Protein AF-A0A1G1ZTT8-F1 (afdb_monomer_lite)

Radius of gyration: 19.76 Å; chains: 1; bounding box: 60×45×55 Å

InterPro domains:
  IPR027304 Trigger factor/SurA domain superfamily [SSF109998] (28-154)

Sequence (184 aa):
MKLKLTFLTIIFFGLGLYYLAQGGIYPMAIVNNTIISKRDFIKNYQAAAVYYRNALKTYAGKEIKGKSANEFMLELKRAVLDSLIENVLIYSELKNQVGDQLTALLEDKIPPFKESAALTVYGLNAADFKEIVLAPQARKEILENQLSLKNKNLDDWLKSARKSAKVYLFTFRVNWDGERVVAN

Foldseek 3Di:
DVVVVVVVVVVVVVVVVVVCVVVQQPFQKQKANDGDTSVNLVLLLQLLVLLVVVCCVVPPVDDPPDDDPVRVSVVSSFVSVQLVNLLVLLVVVCCVVPNPCLVVQLVVQQDDDDQVCSCNNRVDGPVSCSVNPRSSVSSLVVVQVVQVVVVHHSVVVLQVSQLPIDMDGPDDQWDRPSRGIGGD

pLDDT: mean 89.03, std 10.84, range [50.81, 98.06]

Secondary structure (DSSP, 8-state):
-HHHHHHHHHHHHHHHHHHHHHTT--EEEEETTEEEEHHHHHHHHHHHHHHHHHHHHHH-SS---S--HHHHHHHHHHHHHHHHHHHHHHHHHHHHHHGGGHHHHHHHHS----HHHHHHHHS--HHHHIIIIIHHHHHHHHHHHHHHTTT--HHHHHHHHHHH--EEE--TTEEE-SSSEEE-

Organism: NCBI:txid1798409

Structure (mmCIF, N/CA/C/O backbone):
data_AF-A0A1G1ZTT8-F1
#
_entry.id   AF-A0A1G1ZTT8-F1
#
loop_
_atom_site.group_PDB
_atom_site.id
_atom_site.type_symbol
_atom_site.label_atom_id
_atom_site.label_alt_id
_atom_site.label_comp_id
_atom_site.label_asym_id
_atom_site.label_entity_id
_atom_site.label_seq_id
_atom_site.pdbx_PDB_ins_code
_atom_site.Cartn_x
_atom_site.Cartn_y
_atom_site.Cartn_z
_atom_site.occupancy
_atom_site.B_iso_or_equiv
_atom_site.auth_seq_id
_atom_site.auth_comp_id
_atom_site.auth_asym_id
_atom_site.auth_atom_id
_atom_site.pdbx_PDB_model_num
ATOM 1 N N . MET A 1 1 ? -31.853 -23.270 -30.535 1.00 62.72 1 MET A N 1
ATOM 2 C CA . MET A 1 1 ? -31.901 -21.979 -29.803 1.00 62.72 1 MET A CA 1
ATOM 3 C C . MET A 1 1 ? -30.870 -21.895 -28.671 1.00 62.72 1 MET A C 1
ATOM 5 O O . MET A 1 1 ? -30.095 -20.950 -28.660 1.00 62.72 1 MET A O 1
ATOM 9 N N . LYS A 1 2 ? -30.769 -22.902 -27.784 1.00 63.84 2 LYS A N 1
ATOM 10 C CA . LYS A 1 2 ? -29.823 -22.919 -26.643 1.00 63.84 2 LYS A CA 1
ATOM 11 C C . LYS A 1 2 ? -28.327 -22.836 -27.018 1.00 63.84 2 LYS A C 1
ATOM 13 O O . LYS A 1 2 ? -27.568 -22.184 -26.310 1.00 63.84 2 LYS A O 1
ATOM 18 N N . LEU A 1 3 ? -27.918 -23.425 -28.148 1.00 72.88 3 LEU A N 1
ATOM 19 C CA . LEU A 1 3 ? -26.521 -23.392 -28.621 1.00 72.88 3 LEU A CA 1
ATOM 20 C C . LEU A 1 3 ? -26.077 -21.991 -29.086 1.00 72.88 3 LEU A C 1
ATOM 22 O O . LEU A 1 3 ? -24.964 -21.562 -28.814 1.00 72.88 3 LEU A O 1
ATOM 26 N N . LYS A 1 4 ? -26.973 -21.241 -29.741 1.00 77.75 4 LYS A N 1
ATOM 27 C CA . LYS A 1 4 ? -26.695 -19.856 -30.157 1.00 77.75 4 LYS A CA 1
ATOM 28 C C . LYS A 1 4 ? -26.608 -18.921 -28.948 1.00 77.75 4 LYS A C 1
ATOM 30 O O . LYS A 1 4 ? -25.761 -18.040 -28.935 1.00 77.75 4 LYS A O 1
ATOM 35 N N . LEU A 1 5 ? -27.446 -19.146 -27.931 1.00 80.38 5 LEU A N 1
ATOM 36 C CA . LEU A 1 5 ? -27.444 -18.355 -26.700 1.00 80.38 5 LEU A CA 1
ATOM 37 C C . LEU A 1 5 ? -26.163 -18.581 -25.882 1.00 80.38 5 LEU A C 1
ATOM 39 O O . LEU A 1 5 ? -25.514 -17.613 -25.514 1.00 80.38 5 LEU A O 1
ATOM 43 N N . THR A 1 6 ? -25.758 -19.839 -25.677 1.00 82.44 6 THR A N 1
ATOM 44 C CA . THR A 1 6 ? -24.505 -20.185 -24.974 1.00 82.44 6 THR A CA 1
ATOM 45 C C . THR A 1 6 ? -23.266 -19.656 -25.695 1.00 82.44 6 THR A C 1
ATOM 47 O O . THR A 1 6 ? -22.377 -19.102 -25.053 1.00 82.44 6 THR A O 1
ATOM 50 N N . PHE A 1 7 ? -23.229 -19.741 -27.027 1.00 85.56 7 PHE A N 1
ATOM 51 C CA . PHE A 1 7 ? -22.147 -19.165 -27.827 1.00 85.56 7 PHE A CA 1
ATOM 52 C C . PHE A 1 7 ? -22.072 -17.635 -27.691 1.00 85.56 7 PHE A C 1
ATOM 54 O O . PHE A 1 7 ? -20.988 -17.085 -27.504 1.00 85.56 7 PHE A O 1
ATOM 61 N N . LEU A 1 8 ? -23.222 -16.948 -27.696 1.00 86.88 8 LEU A N 1
ATOM 62 C CA . LEU A 1 8 ? -23.282 -15.501 -27.477 1.00 86.88 8 LEU A CA 1
ATOM 63 C C . LEU A 1 8 ? -22.781 -15.120 -26.076 1.00 86.88 8 LEU A C 1
ATOM 65 O O . LEU A 1 8 ? -22.046 -14.148 -25.940 1.00 86.88 8 LEU A O 1
ATOM 69 N N . THR A 1 9 ? -23.131 -15.900 -25.045 1.00 86.88 9 THR A N 1
ATOM 70 C CA . THR A 1 9 ? -22.658 -15.680 -23.669 1.00 86.88 9 THR A CA 1
ATOM 71 C C . THR A 1 9 ? -21.141 -15.827 -23.570 1.00 86.88 9 THR A C 1
ATOM 73 O O . THR A 1 9 ? -20.496 -14.975 -22.970 1.00 86.88 9 THR A O 1
ATOM 76 N N . ILE A 1 10 ? -20.554 -16.852 -24.197 1.00 89.06 10 ILE A N 1
ATOM 77 C CA . ILE A 1 10 ? -19.096 -17.058 -24.205 1.00 89.06 10 ILE A CA 1
ATOM 78 C C . ILE A 1 10 ? -18.385 -15.904 -24.921 1.00 89.06 10 ILE A C 1
ATOM 80 O O . ILE A 1 10 ? -17.374 -15.417 -24.423 1.00 89.06 10 ILE A O 1
ATOM 84 N N . ILE A 1 11 ? -18.924 -15.424 -26.047 1.00 88.00 11 ILE A N 1
ATOM 85 C CA . ILE A 1 11 ? -18.359 -14.279 -26.775 1.00 88.00 11 ILE A CA 1
ATOM 86 C C . ILE A 1 11 ? -18.446 -13.000 -25.943 1.00 88.00 11 ILE A C 1
ATOM 88 O O . ILE A 1 11 ? -17.449 -12.295 -25.821 1.00 88.00 11 ILE A O 1
ATOM 92 N N . PHE A 1 12 ? -19.598 -12.707 -25.336 1.00 86.81 12 PHE A N 1
ATOM 93 C CA . PHE A 1 12 ? -19.745 -11.538 -24.466 1.00 86.81 12 PHE A CA 1
ATOM 94 C C . PHE A 1 12 ? -18.822 -11.610 -23.249 1.00 86.81 12 PHE A C 1
ATOM 96 O O . PHE A 1 12 ? -18.224 -10.603 -22.879 1.00 86.81 12 PHE A O 1
ATOM 103 N N . PHE A 1 13 ? -18.652 -12.793 -22.657 1.00 87.31 13 PHE A N 1
ATOM 104 C CA . PHE A 1 13 ? -17.738 -12.994 -21.537 1.00 87.31 13 PHE A CA 1
ATOM 105 C C . PHE A 1 13 ? -16.275 -12.845 -21.971 1.00 87.31 13 PHE A C 1
ATOM 107 O O . PHE A 1 13 ? -15.503 -12.163 -21.305 1.00 87.31 13 PHE A O 1
ATOM 114 N N . GLY A 1 14 ? -15.899 -13.405 -23.124 1.00 83.44 14 GLY A N 1
ATOM 115 C CA . GLY A 1 14 ? -14.561 -13.275 -23.701 1.00 83.44 14 GLY A CA 1
ATOM 116 C C . GLY A 1 14 ? -14.213 -11.832 -24.076 1.00 83.4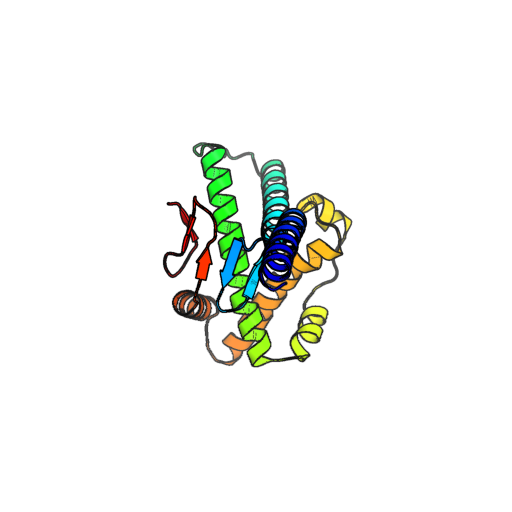4 14 GLY A C 1
ATOM 117 O O . GLY A 1 14 ? -13.133 -11.353 -23.735 1.00 83.44 14 GLY A O 1
ATOM 118 N N . LEU A 1 15 ? -15.142 -11.108 -24.707 1.00 83.44 15 LEU A N 1
ATOM 119 C CA . LEU A 1 15 ? -14.988 -9.684 -25.013 1.00 83.44 15 LEU A CA 1
ATOM 120 C C . LEU A 1 15 ? -14.943 -8.842 -23.734 1.00 83.44 15 LEU A C 1
ATOM 122 O O . LEU A 1 15 ? -14.098 -7.960 -23.619 1.00 83.44 15 LEU A O 1
ATOM 126 N N . GLY A 1 16 ? -15.788 -9.143 -22.745 1.00 78.19 16 GLY A N 1
ATOM 127 C CA . GLY A 1 16 ? -15.757 -8.494 -21.434 1.00 78.19 16 GLY A CA 1
ATOM 128 C C . GLY A 1 16 ? -14.403 -8.663 -20.743 1.00 78.19 16 GLY A C 1
ATOM 129 O O . GLY A 1 16 ? -13.792 -7.678 -20.336 1.00 78.19 16 GLY A O 1
ATOM 130 N N . LEU A 1 17 ? -13.878 -9.891 -20.693 1.00 77.25 17 LEU A N 1
ATOM 131 C CA . LEU A 1 17 ? -12.544 -10.181 -20.159 1.00 77.25 17 LEU A CA 1
ATOM 132 C C . LEU A 1 17 ? -11.434 -9.461 -20.940 1.00 77.25 17 LEU A C 1
ATOM 134 O O . LEU A 1 17 ? -10.498 -8.943 -20.332 1.00 77.25 17 LEU A O 1
ATOM 138 N N . TYR A 1 18 ? -11.549 -9.377 -22.267 1.00 79.00 18 TYR A N 1
ATOM 139 C CA . TYR A 1 18 ? -10.598 -8.655 -23.114 1.00 79.00 18 TYR A CA 1
ATOM 140 C C . TYR A 1 18 ? -10.572 -7.147 -22.813 1.00 79.00 18 TYR A C 1
ATOM 142 O O . TYR A 1 18 ? -9.498 -6.572 -22.615 1.00 79.00 18 TYR A O 1
ATOM 150 N N . TYR A 1 19 ? -11.739 -6.504 -22.707 1.00 74.75 19 TYR A N 1
ATOM 151 C CA . TYR A 1 19 ? -11.831 -5.082 -22.363 1.00 74.75 19 TYR A CA 1
ATOM 152 C C . TYR A 1 19 ? -11.335 -4.794 -20.937 1.00 74.75 19 TYR A C 1
ATOM 154 O O . TYR A 1 19 ? -10.617 -3.816 -20.720 1.00 74.75 19 TYR A O 1
ATOM 162 N N . LEU A 1 20 ? -11.632 -5.671 -19.972 1.00 67.44 20 LEU A N 1
ATOM 163 C CA . LEU A 1 20 ? -11.106 -5.568 -18.604 1.00 67.44 20 LEU A CA 1
ATOM 164 C C . LEU A 1 20 ? -9.574 -5.696 -18.559 1.00 67.44 20 LEU A C 1
ATOM 166 O O . LEU A 1 20 ? -8.912 -4.990 -17.790 1.00 67.44 20 LEU A O 1
ATOM 170 N N . ALA A 1 21 ? -8.996 -6.553 -19.406 1.00 65.19 21 ALA A N 1
ATOM 171 C CA . ALA A 1 21 ? -7.549 -6.700 -19.529 1.00 65.19 21 ALA A CA 1
ATOM 172 C C . ALA A 1 21 ? -6.882 -5.433 -20.092 1.00 65.19 21 ALA A C 1
ATOM 174 O O . ALA A 1 21 ? -5.832 -5.027 -19.586 1.00 65.19 21 ALA A O 1
ATOM 175 N N . GLN A 1 22 ? -7.499 -4.772 -21.081 1.00 67.88 22 GLN A N 1
ATOM 176 C CA . GLN A 1 22 ? -7.000 -3.499 -21.618 1.00 67.88 22 GLN A CA 1
ATOM 177 C C . GLN A 1 22 ? -7.075 -2.352 -20.600 1.00 67.88 22 GLN A C 1
ATOM 179 O O . GLN A 1 22 ? -6.150 -1.547 -20.519 1.00 67.88 22 GLN A O 1
ATOM 184 N N . GLY A 1 23 ? -8.119 -2.313 -19.765 1.00 63.44 23 GLY A N 1
ATOM 185 C CA . GLY A 1 23 ? -8.278 -1.305 -18.709 1.00 63.44 23 GLY A CA 1
ATOM 186 C C . GLY A 1 23 ? -7.306 -1.431 -17.526 1.00 63.44 23 GLY A C 1
ATOM 187 O O . GLY A 1 23 ? -7.355 -0.620 -16.603 1.00 63.44 23 GLY A O 1
ATOM 188 N N . GLY A 1 24 ? -6.431 -2.446 -17.506 1.00 63.44 24 GLY A N 1
ATOM 189 C CA . GLY A 1 24 ? -5.475 -2.658 -16.413 1.00 63.44 24 GLY A CA 1
ATOM 190 C C . GLY A 1 24 ? -6.104 -3.178 -15.114 1.00 63.44 24 GLY A C 1
ATOM 191 O O . GLY A 1 24 ? -5.457 -3.127 -14.068 1.00 63.44 24 GLY A O 1
ATOM 192 N N . ILE A 1 25 ? -7.332 -3.709 -15.183 1.00 72.25 25 ILE A N 1
ATOM 193 C CA . ILE A 1 25 ? -8.097 -4.256 -14.042 1.00 72.25 25 ILE A CA 1
ATOM 194 C C . ILE A 1 25 ? -7.637 -5.689 -13.694 1.00 72.25 25 ILE A C 1
ATOM 196 O O . ILE A 1 25 ? -8.110 -6.307 -12.746 1.00 72.25 25 ILE A O 1
ATOM 200 N N . TYR A 1 26 ? -6.658 -6.223 -14.428 1.00 83.50 26 TYR A N 1
ATOM 201 C CA . TYR A 1 26 ? -6.055 -7.521 -14.139 1.00 83.50 26 TYR A CA 1
ATOM 202 C C . TYR A 1 26 ? -5.456 -7.562 -12.714 1.00 83.50 26 TYR A C 1
ATOM 204 O O . TYR A 1 26 ? -4.681 -6.661 -12.369 1.00 83.50 26 TYR A O 1
ATOM 212 N N . PRO A 1 27 ? -5.776 -8.578 -11.889 1.00 90.50 27 PRO A N 1
ATOM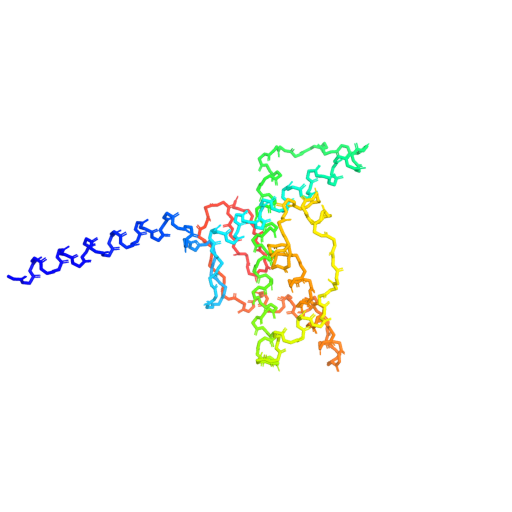 213 C CA . PRO A 1 27 ? -5.255 -8.685 -10.530 1.00 90.50 27 PRO A CA 1
ATOM 214 C C . PRO A 1 27 ? -3.758 -9.004 -10.555 1.00 90.50 27 PRO A C 1
ATOM 216 O O . PRO A 1 27 ? -3.331 -9.965 -11.184 1.00 90.50 27 PRO A O 1
ATOM 219 N N . MET A 1 28 ? -2.951 -8.215 -9.849 1.00 92.81 28 MET A N 1
ATOM 220 C CA . MET A 1 28 ? -1.545 -8.547 -9.579 1.00 92.81 28 MET A CA 1
ATOM 221 C C . MET A 1 28 ? -1.408 -9.365 -8.302 1.00 92.81 28 MET A C 1
ATOM 223 O O . MET A 1 28 ? -0.581 -10.275 -8.234 1.00 92.81 28 MET A O 1
ATOM 227 N N . ALA A 1 29 ? -2.232 -9.044 -7.307 1.00 94.75 29 ALA A N 1
ATOM 228 C CA . ALA A 1 29 ? -2.344 -9.800 -6.077 1.00 94.75 29 ALA A CA 1
ATOM 229 C C . ALA A 1 29 ? -3.773 -9.737 -5.530 1.00 94.75 29 ALA A C 1
ATOM 231 O O . ALA A 1 29 ? -4.508 -8.783 -5.787 1.00 94.75 29 ALA A O 1
ATOM 232 N N . ILE A 1 30 ? -4.153 -10.746 -4.756 1.00 95.88 30 ILE A N 1
ATOM 233 C CA . ILE A 1 30 ? -5.348 -10.737 -3.912 1.00 95.88 30 ILE A CA 1
ATOM 234 C C . ILE A 1 30 ? -4.879 -10.937 -2.478 1.00 95.88 30 ILE A C 1
ATOM 236 O O . ILE A 1 30 ? -4.158 -11.892 -2.204 1.00 95.88 30 ILE A O 1
ATOM 240 N N . VAL A 1 31 ? -5.277 -10.034 -1.586 1.00 96.81 31 VAL A N 1
ATOM 241 C CA . VAL A 1 31 ? -4.949 -10.064 -0.158 1.00 96.81 31 VAL A CA 1
ATOM 242 C C . VAL A 1 31 ? -6.256 -10.153 0.612 1.00 96.81 31 VAL A C 1
ATOM 244 O O . VAL A 1 31 ? -7.052 -9.213 0.620 1.00 96.81 31 VAL A O 1
ATOM 247 N N . ASN A 1 32 ? -6.493 -11.304 1.234 1.00 94.56 32 ASN A N 1
ATOM 248 C CA . ASN A 1 32 ? -7.787 -11.710 1.766 1.00 94.56 32 ASN A CA 1
ATOM 249 C C . ASN A 1 32 ? -8.860 -11.621 0.666 1.00 94.56 32 ASN A C 1
ATOM 251 O O . ASN A 1 32 ? -8.879 -12.464 -0.227 1.00 94.56 32 ASN A O 1
ATOM 255 N N . ASN A 1 33 ? -9.691 -10.577 0.684 1.00 93.62 33 ASN A N 1
ATOM 256 C CA . ASN A 1 33 ? -10.744 -10.345 -0.310 1.00 93.62 33 ASN A CA 1
ATOM 257 C C . ASN A 1 33 ? -10.537 -9.035 -1.095 1.00 93.62 33 ASN A C 1
ATOM 259 O O . ASN A 1 33 ? -11.440 -8.585 -1.798 1.00 93.62 33 ASN A O 1
ATOM 263 N N . THR A 1 34 ? -9.362 -8.413 -0.973 1.00 95.56 34 THR A N 1
ATOM 264 C CA . THR A 1 34 ? -9.036 -7.136 -1.613 1.00 95.56 34 THR A CA 1
ATOM 265 C C . THR A 1 34 ? -8.080 -7.363 -2.776 1.00 95.56 34 THR A C 1
ATOM 267 O O . THR A 1 34 ? -7.047 -8.018 -2.633 1.00 95.56 34 THR A O 1
ATOM 270 N N . ILE A 1 35 ? -8.423 -6.811 -3.938 1.00 95.06 35 ILE A N 1
ATOM 271 C CA . ILE A 1 35 ? -7.632 -6.938 -5.163 1.00 95.06 35 ILE A CA 1
ATOM 272 C C . ILE A 1 35 ? -6.628 -5.786 -5.239 1.00 95.06 35 ILE A C 1
ATOM 274 O O . ILE A 1 35 ? -7.011 -4.622 -5.169 1.00 95.06 35 ILE A O 1
ATOM 278 N N . ILE A 1 36 ? -5.356 -6.115 -5.459 1.00 95.19 36 ILE A N 1
ATOM 279 C CA . ILE A 1 36 ? -4.329 -5.172 -5.907 1.00 95.19 36 ILE A CA 1
ATOM 280 C C . ILE A 1 36 ? -4.266 -5.283 -7.429 1.00 95.19 36 ILE A C 1
ATOM 282 O O . ILE A 1 36 ? -3.840 -6.309 -7.971 1.00 95.19 36 ILE A O 1
ATOM 286 N N . SER A 1 37 ? -4.717 -4.245 -8.133 1.00 93.75 37 SER A N 1
ATOM 287 C CA . SER A 1 37 ? -4.775 -4.265 -9.596 1.00 93.75 37 SER A CA 1
ATOM 288 C C . SER A 1 37 ? -3.410 -3.996 -10.237 1.00 93.75 37 SER A C 1
ATOM 290 O O . SER A 1 37 ? -2.505 -3.405 -9.640 1.00 93.75 37 SER A O 1
ATOM 292 N N . LYS A 1 38 ? -3.262 -4.386 -11.506 1.00 92.00 38 LYS A N 1
ATOM 293 C CA . LYS A 1 38 ? -2.095 -4.042 -12.329 1.00 92.00 38 LYS A CA 1
ATOM 294 C C . LYS A 1 38 ? -1.914 -2.537 -12.457 1.00 92.00 38 LYS A C 1
ATOM 296 O O . LYS A 1 38 ? -0.776 -2.072 -12.445 1.00 92.00 38 LYS A O 1
ATOM 301 N N . ARG A 1 39 ? -3.007 -1.780 -12.552 1.00 91.75 39 ARG A N 1
ATOM 302 C CA . ARG A 1 39 ? -2.963 -0.317 -12.574 1.00 91.75 39 ARG A CA 1
ATOM 303 C C . ARG A 1 39 ? -2.324 0.240 -11.302 1.00 91.75 39 ARG A C 1
ATOM 305 O O . ARG A 1 39 ? -1.391 1.032 -11.409 1.00 91.75 39 ARG A O 1
ATOM 312 N N . ASP A 1 40 ? -2.774 -0.203 -10.130 1.00 93.19 40 ASP A N 1
ATOM 313 C CA . ASP A 1 40 ? -2.267 0.305 -8.847 1.00 93.19 40 ASP A CA 1
ATOM 314 C C . ASP A 1 40 ? -0.793 -0.070 -8.672 1.00 93.19 40 ASP A C 1
ATOM 316 O O . ASP A 1 40 ? 0.034 0.777 -8.331 1.00 93.19 40 ASP A O 1
ATOM 320 N N . PHE A 1 41 ? -0.438 -1.311 -9.019 1.00 95.12 41 PHE A N 1
ATOM 321 C CA . PHE A 1 41 ? 0.948 -1.763 -9.028 1.00 95.12 41 PHE A CA 1
ATOM 322 C C . PHE A 1 41 ? 1.842 -0.914 -9.942 1.00 95.12 41 PHE A C 1
ATOM 324 O O . PHE A 1 41 ? 2.893 -0.455 -9.502 1.00 95.12 41 PHE A O 1
ATOM 331 N N . ILE A 1 42 ? 1.441 -0.679 -11.197 1.00 93.75 42 ILE A N 1
ATOM 332 C CA . ILE A 1 42 ? 2.238 0.105 -12.153 1.00 93.75 42 ILE A CA 1
ATOM 333 C C . ILE A 1 42 ? 2.418 1.542 -11.665 1.00 93.75 42 ILE A C 1
ATOM 335 O O . ILE A 1 42 ? 3.539 2.043 -11.718 1.00 93.75 42 ILE A O 1
ATOM 339 N N . LYS A 1 43 ? 1.357 2.185 -11.163 1.00 94.19 43 LYS A N 1
ATOM 340 C CA . LYS A 1 43 ? 1.438 3.551 -10.626 1.00 94.19 43 LYS A CA 1
ATOM 341 C C . LYS A 1 43 ? 2.435 3.644 -9.467 1.00 94.19 43 LYS A C 1
ATOM 343 O O . LYS A 1 43 ? 3.347 4.468 -9.503 1.00 94.19 43 LYS A O 1
ATOM 348 N N . ASN A 1 44 ? 2.310 2.758 -8.477 1.00 96.69 44 ASN A N 1
ATOM 349 C CA . ASN A 1 44 ? 3.210 2.717 -7.320 1.00 96.69 44 ASN A CA 1
ATOM 350 C C . ASN A 1 44 ? 4.654 2.409 -7.740 1.00 96.69 44 ASN A C 1
ATOM 352 O O . ASN A 1 44 ? 5.602 3.027 -7.260 1.00 96.69 44 ASN A O 1
ATOM 356 N N . TYR A 1 45 ? 4.826 1.491 -8.691 1.00 95.69 45 TYR A N 1
ATOM 357 C CA . TYR A 1 45 ? 6.131 1.137 -9.229 1.00 95.69 45 TYR A CA 1
ATOM 358 C C . TYR A 1 45 ? 6.806 2.300 -9.963 1.00 95.69 45 TYR A C 1
ATOM 360 O O . TYR A 1 45 ? 7.992 2.552 -9.757 1.00 95.69 45 TYR A O 1
ATOM 368 N N . GLN A 1 46 ? 6.062 3.030 -10.796 1.00 95.31 46 GLN A N 1
ATOM 369 C CA . GLN A 1 46 ? 6.569 4.211 -11.493 1.00 95.31 46 GLN A CA 1
ATOM 370 C C . GLN A 1 46 ? 6.970 5.307 -10.505 1.00 95.31 46 GLN A C 1
ATOM 372 O O . GLN A 1 46 ? 8.071 5.846 -10.629 1.00 95.31 46 GLN A O 1
ATOM 377 N N . ALA A 1 47 ? 6.136 5.574 -9.496 1.00 95.62 47 ALA A N 1
ATOM 378 C CA . ALA A 1 47 ? 6.438 6.543 -8.446 1.00 95.62 47 ALA A CA 1
ATOM 379 C C . ALA A 1 47 ? 7.727 6.184 -7.693 1.00 95.62 47 ALA A C 1
ATOM 381 O O . ALA A 1 47 ? 8.630 7.012 -7.558 1.00 95.62 47 ALA A O 1
ATOM 382 N N . ALA A 1 48 ? 7.857 4.922 -7.274 1.00 94.62 48 ALA A N 1
ATOM 383 C CA . ALA A 1 48 ? 9.041 4.430 -6.578 1.00 94.62 48 ALA A CA 1
ATOM 384 C C . ALA A 1 48 ? 10.301 4.491 -7.461 1.00 94.62 48 ALA A C 1
ATOM 386 O O . ALA A 1 48 ? 11.373 4.879 -6.996 1.00 94.62 48 ALA A O 1
ATOM 387 N N . ALA A 1 49 ? 10.182 4.173 -8.755 1.00 93.38 49 ALA A N 1
ATOM 388 C CA . ALA A 1 49 ? 11.290 4.258 -9.705 1.00 93.38 49 ALA A CA 1
ATOM 389 C C . ALA A 1 49 ? 11.752 5.706 -9.950 1.00 93.38 49 ALA A C 1
ATOM 391 O O . ALA A 1 49 ? 12.951 5.961 -10.094 1.00 93.38 49 ALA A O 1
ATOM 392 N N . VAL A 1 50 ? 10.822 6.666 -10.020 1.00 93.69 50 VAL A N 1
ATOM 393 C CA . VAL A 1 50 ? 11.145 8.098 -10.133 1.00 93.69 50 VAL A CA 1
ATOM 394 C C . VAL A 1 50 ? 11.819 8.592 -8.858 1.00 93.69 50 VAL A C 1
ATOM 396 O O . VAL A 1 50 ? 12.915 9.146 -8.952 1.00 93.69 50 VAL A O 1
ATOM 399 N N . TYR A 1 51 ? 11.234 8.304 -7.692 1.00 91.31 51 TYR A N 1
ATOM 400 C CA . TYR A 1 51 ? 11.815 8.648 -6.395 1.00 91.31 51 TYR A CA 1
ATOM 401 C C . TYR A 1 51 ? 13.246 8.133 -6.266 1.00 91.31 51 TYR A C 1
ATOM 403 O O . TYR A 1 51 ? 14.157 8.912 -6.001 1.00 91.31 51 TYR A O 1
ATOM 411 N N . TYR A 1 52 ? 13.468 6.844 -6.532 1.00 88.38 52 TYR A N 1
ATOM 412 C CA . TYR A 1 52 ? 14.791 6.243 -6.407 1.00 88.38 52 TYR A CA 1
ATOM 413 C C . TYR A 1 52 ? 15.804 6.896 -7.348 1.00 88.38 52 TYR A C 1
ATOM 415 O O . TYR A 1 52 ? 16.888 7.287 -6.929 1.00 88.38 52 TYR A O 1
ATOM 423 N N . ARG A 1 53 ? 15.440 7.097 -8.618 1.00 87.94 53 ARG A N 1
ATOM 424 C CA . ARG A 1 53 ? 16.295 7.782 -9.597 1.00 87.94 53 ARG A CA 1
ATOM 425 C C . ARG A 1 53 ? 16.646 9.207 -9.169 1.00 87.94 53 ARG A C 1
ATOM 427 O O . ARG A 1 53 ? 17.775 9.634 -9.387 1.00 87.94 53 ARG A O 1
ATOM 434 N N . ASN A 1 54 ? 15.704 9.939 -8.585 1.00 87.31 54 ASN A N 1
ATOM 435 C CA . ASN A 1 54 ? 15.945 11.291 -8.092 1.00 87.31 54 ASN A CA 1
ATOM 436 C C . ASN A 1 54 ? 16.809 11.286 -6.827 1.00 87.31 54 ASN A C 1
ATOM 438 O O . ASN A 1 54 ? 17.766 12.048 -6.750 1.00 87.31 54 ASN A O 1
ATOM 442 N N . ALA A 1 55 ? 16.542 10.378 -5.887 1.00 84.69 55 ALA A N 1
ATOM 443 C CA . ALA A 1 55 ? 17.366 10.181 -4.701 1.00 84.69 55 ALA A CA 1
ATOM 444 C C . ALA A 1 55 ? 18.814 9.853 -5.091 1.00 84.69 55 ALA A C 1
ATOM 446 O O . ALA A 1 55 ? 19.742 10.462 -4.572 1.00 84.69 55 ALA A O 1
ATOM 447 N N . LEU A 1 56 ? 19.034 8.980 -6.075 1.00 80.38 56 LEU A N 1
ATOM 448 C CA . LEU A 1 56 ? 20.380 8.725 -6.584 1.00 80.38 56 LEU A CA 1
ATOM 449 C C . LEU A 1 56 ? 21.026 9.964 -7.189 1.00 80.38 56 LEU A C 1
ATOM 451 O O . LEU A 1 56 ? 22.178 10.231 -6.898 1.00 80.38 56 LEU A O 1
ATOM 455 N N . LYS A 1 57 ? 20.324 10.754 -8.000 1.00 79.56 57 LYS A N 1
ATOM 456 C CA . LYS A 1 57 ? 20.914 11.988 -8.548 1.00 79.56 57 LYS A CA 1
ATOM 457 C C . LYS A 1 57 ? 21.349 12.967 -7.453 1.00 79.56 57 LYS A C 1
ATOM 459 O O . LYS A 1 57 ? 22.350 13.651 -7.625 1.00 79.56 57 LYS A O 1
ATOM 464 N N . THR A 1 58 ? 20.613 13.012 -6.347 1.00 74.38 58 THR A N 1
ATOM 465 C CA . THR A 1 58 ? 20.882 13.907 -5.214 1.00 74.38 58 THR A CA 1
ATOM 466 C C . THR A 1 58 ? 21.954 13.364 -4.260 1.00 74.38 58 THR A C 1
ATOM 468 O O . THR A 1 58 ? 22.712 14.146 -3.696 1.00 74.38 58 THR A O 1
ATOM 471 N N . TYR A 1 59 ? 22.036 12.041 -4.076 1.00 63.16 59 TYR A N 1
ATOM 472 C CA . TYR A 1 59 ? 22.876 11.399 -3.053 1.00 63.16 59 TYR A CA 1
ATOM 473 C C . TYR A 1 59 ? 24.015 10.523 -3.611 1.00 63.16 59 TYR A C 1
ATOM 475 O O . TYR A 1 59 ? 24.892 10.105 -2.850 1.00 63.16 59 TYR A O 1
ATOM 483 N N . ALA A 1 60 ? 24.057 10.232 -4.915 1.00 57.06 60 ALA A N 1
ATOM 484 C CA . ALA A 1 60 ? 25.083 9.379 -5.518 1.00 57.06 60 ALA A CA 1
ATOM 485 C C . ALA A 1 60 ? 26.391 10.143 -5.775 1.00 57.06 60 ALA A C 1
ATOM 487 O O . ALA A 1 60 ? 26.768 10.433 -6.905 1.00 57.06 60 ALA A O 1
ATOM 488 N N . GLY A 1 61 ? 27.123 10.367 -4.683 1.00 50.81 61 GLY A N 1
ATOM 489 C CA . GLY A 1 61 ? 28.574 10.170 -4.631 1.00 50.81 61 GLY A CA 1
ATOM 490 C C . GLY A 1 61 ? 28.963 8.742 -4.198 1.00 50.81 61 GLY A C 1
ATOM 491 O O . GLY A 1 61 ? 30.141 8.465 -3.999 1.00 50.81 61 GLY A O 1
ATOM 492 N N . LYS A 1 62 ? 27.998 7.823 -4.020 1.00 51.31 62 LYS A N 1
ATOM 493 C CA . LYS A 1 62 ? 28.232 6.422 -3.631 1.00 51.31 62 LYS A CA 1
ATOM 494 C C . LYS A 1 62 ? 27.479 5.455 -4.544 1.00 51.31 62 LYS A C 1
ATOM 496 O O . LYS A 1 62 ? 26.298 5.186 -4.375 1.00 51.31 62 LYS A O 1
ATOM 501 N N . GLU A 1 63 ? 28.213 4.999 -5.548 1.00 51.31 63 GLU A N 1
ATOM 502 C CA . GLU A 1 63 ? 28.150 3.694 -6.205 1.00 51.31 63 GLU A CA 1
ATOM 503 C C . GLU A 1 63 ? 27.004 2.749 -5.788 1.00 51.31 63 GLU A C 1
ATOM 505 O O . GLU A 1 63 ? 27.113 2.012 -4.809 1.00 51.31 63 GLU A O 1
ATOM 510 N N . ILE A 1 64 ? 25.983 2.621 -6.644 1.00 53.84 64 ILE A N 1
ATOM 511 C CA . ILE A 1 64 ? 25.306 1.326 -6.827 1.00 53.84 64 ILE A CA 1
ATOM 512 C C . ILE A 1 64 ? 26.286 0.429 -7.592 1.00 53.84 64 ILE A C 1
ATOM 514 O O . ILE A 1 64 ? 26.131 0.174 -8.784 1.00 53.84 64 ILE A O 1
ATOM 518 N N . LYS A 1 65 ? 27.371 0.011 -6.941 1.00 52.22 65 LYS A N 1
ATOM 519 C CA . LYS A 1 65 ? 28.232 -1.041 -7.477 1.00 52.22 65 LYS A CA 1
ATOM 520 C C . LYS A 1 65 ? 27.703 -2.373 -6.969 1.00 52.22 65 LYS A C 1
ATOM 522 O O . LYS A 1 65 ? 27.688 -2.615 -5.768 1.00 52.22 65 LYS A O 1
ATOM 527 N N . GLY A 1 66 ? 27.278 -3.232 -7.894 1.00 56.03 66 GLY A N 1
ATOM 528 C CA . GLY A 1 66 ? 27.180 -4.670 -7.630 1.00 56.03 66 GLY A CA 1
ATOM 529 C C . GLY A 1 66 ? 25.872 -5.368 -7.996 1.00 56.03 66 GLY A C 1
ATOM 530 O O . GLY A 1 66 ? 25.885 -6.590 -8.030 1.00 56.03 66 GLY A O 1
ATOM 531 N N . LYS A 1 67 ? 24.778 -4.657 -8.309 1.00 62.16 67 LYS A N 1
ATOM 532 C CA . LYS A 1 67 ? 23.537 -5.298 -8.789 1.00 62.16 67 LYS A CA 1
ATOM 533 C C . LYS A 1 67 ? 23.309 -5.027 -10.262 1.00 62.16 67 LYS A C 1
ATOM 535 O O . LYS A 1 67 ? 23.435 -3.886 -10.714 1.00 62.16 67 LYS A O 1
ATOM 540 N N . SER A 1 68 ? 22.948 -6.067 -11.010 1.00 79.06 68 SER A N 1
ATOM 541 C CA . SER A 1 68 ? 22.523 -5.885 -12.395 1.00 79.06 68 SER A CA 1
ATOM 542 C C . SER A 1 68 ? 21.246 -5.035 -12.440 1.00 79.06 68 SER A C 1
ATOM 544 O O . SER A 1 68 ? 20.425 -5.062 -11.518 1.00 79.06 68 SER A O 1
ATOM 546 N N . ALA A 1 69 ? 21.031 -4.285 -13.526 1.00 78.31 69 ALA A N 1
ATOM 547 C CA . ALA A 1 69 ? 19.799 -3.509 -13.696 1.00 78.31 69 ALA A CA 1
ATOM 548 C C . ALA A 1 69 ? 18.540 -4.391 -13.550 1.00 78.31 69 ALA A C 1
ATOM 550 O O . ALA A 1 69 ? 17.521 -3.949 -13.029 1.00 78.31 69 ALA A O 1
ATOM 551 N N . ASN A 1 70 ? 18.625 -5.662 -13.950 1.00 81.62 70 ASN A N 1
ATOM 552 C CA . ASN A 1 70 ? 17.534 -6.623 -13.825 1.00 81.62 70 ASN A CA 1
ATOM 553 C C . ASN A 1 70 ? 17.236 -7.006 -12.368 1.00 81.62 70 ASN A C 1
ATOM 555 O O . ASN A 1 70 ? 16.062 -7.070 -11.998 1.00 81.62 70 ASN A O 1
ATOM 559 N N . GLU A 1 71 ? 18.262 -7.229 -11.544 1.00 85.06 71 GLU A N 1
ATOM 560 C CA . GLU A 1 71 ? 18.100 -7.503 -10.108 1.00 85.06 71 GLU A CA 1
ATOM 561 C C . GLU A 1 71 ? 17.467 -6.320 -9.388 1.00 85.06 71 GLU A C 1
ATOM 563 O O . GLU A 1 71 ? 16.484 -6.495 -8.671 1.00 85.06 71 GLU A O 1
ATOM 568 N N . PHE A 1 72 ? 17.959 -5.107 -9.649 1.00 85.12 72 PHE A N 1
ATOM 569 C CA . PHE A 1 72 ? 17.388 -3.896 -9.066 1.00 85.12 72 PHE A CA 1
ATOM 570 C C . PHE A 1 72 ? 15.898 -3.753 -9.410 1.00 85.12 72 PHE A C 1
ATOM 572 O O . PHE A 1 72 ? 15.058 -3.501 -8.545 1.00 85.12 72 PHE A O 1
ATOM 579 N N . MET A 1 73 ? 15.543 -3.970 -10.678 1.00 86.69 73 MET A N 1
ATOM 580 C CA . MET A 1 73 ? 14.154 -3.875 -11.123 1.00 86.69 7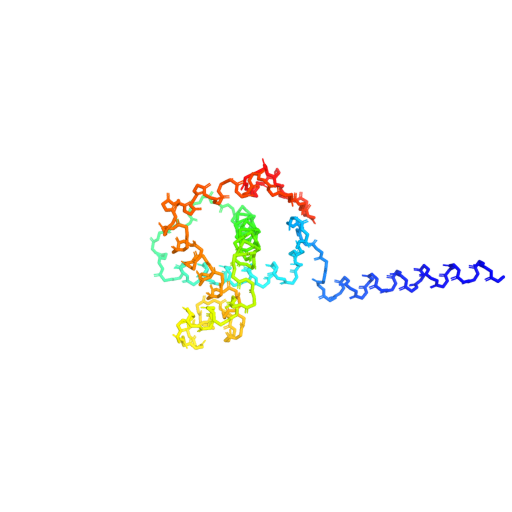3 MET A CA 1
ATOM 581 C C . MET A 1 73 ? 13.272 -4.953 -10.491 1.00 86.69 73 MET A C 1
ATOM 583 O O . MET A 1 73 ? 12.103 -4.688 -10.217 1.00 86.69 73 MET A O 1
ATOM 587 N N . LEU A 1 74 ? 13.797 -6.156 -10.251 1.00 90.38 74 LEU A N 1
ATOM 588 C CA . LEU A 1 74 ? 13.071 -7.211 -9.545 1.00 90.38 74 LEU A CA 1
ATOM 589 C C . LEU A 1 74 ? 12.868 -6.862 -8.066 1.00 90.38 74 LEU A C 1
ATOM 591 O O . LEU A 1 74 ? 11.757 -7.012 -7.560 1.00 90.38 74 LEU A O 1
ATOM 595 N N . GLU A 1 75 ? 13.897 -6.358 -7.389 1.00 90.50 75 GLU A N 1
ATOM 596 C CA . GLU A 1 75 ? 13.812 -5.921 -5.992 1.00 90.50 75 GLU A CA 1
ATOM 597 C C . GLU A 1 75 ? 12.811 -4.787 -5.806 1.00 90.50 75 GLU A C 1
ATOM 599 O O . GLU A 1 75 ? 11.968 -4.855 -4.914 1.00 90.50 75 GLU A O 1
ATOM 604 N N . LEU A 1 76 ? 12.827 -3.795 -6.698 1.00 92.25 76 LEU A N 1
ATOM 605 C CA . LEU A 1 76 ? 11.864 -2.701 -6.663 1.00 92.25 76 LEU A CA 1
ATOM 606 C C . LEU A 1 76 ? 10.428 -3.215 -6.841 1.00 92.25 76 LEU A C 1
ATOM 608 O O . LEU A 1 76 ? 9.531 -2.814 -6.104 1.00 92.25 76 LEU A O 1
ATOM 612 N N . LYS A 1 77 ? 10.199 -4.147 -7.777 1.00 93.25 77 LYS A N 1
ATOM 613 C CA . LYS A 1 77 ? 8.878 -4.774 -7.960 1.00 93.25 77 LYS A CA 1
ATOM 614 C C . LYS A 1 77 ? 8.427 -5.531 -6.711 1.00 93.25 77 LYS A C 1
ATOM 616 O O . LYS A 1 77 ? 7.256 -5.438 -6.349 1.00 93.25 77 LYS A O 1
ATOM 621 N N . ARG A 1 78 ? 9.337 -6.263 -6.059 1.00 94.62 78 ARG A N 1
ATOM 622 C CA . ARG A 1 78 ? 9.058 -6.980 -4.806 1.00 94.62 78 ARG A CA 1
ATOM 623 C C . ARG A 1 78 ? 8.673 -6.016 -3.694 1.00 94.62 78 ARG A C 1
ATOM 625 O O . ARG A 1 78 ? 7.622 -6.200 -3.098 1.00 94.62 78 ARG A O 1
ATOM 632 N N . ALA A 1 79 ? 9.477 -4.979 -3.469 1.00 94.44 79 ALA A N 1
ATOM 633 C CA . ALA A 1 79 ? 9.226 -3.978 -2.437 1.00 94.44 79 ALA A CA 1
ATOM 634 C C . ALA A 1 79 ? 7.884 -3.260 -2.646 1.00 94.44 79 ALA A C 1
ATOM 636 O O . ALA A 1 79 ? 7.134 -3.061 -1.696 1.00 94.44 79 ALA A O 1
ATOM 637 N N . VAL A 1 80 ? 7.543 -2.928 -3.895 1.00 96.00 80 VAL A N 1
ATOM 638 C CA . VAL A 1 80 ? 6.260 -2.292 -4.226 1.00 96.00 80 VAL A CA 1
ATOM 639 C C . VAL A 1 80 ? 5.082 -3.227 -3.957 1.00 96.00 80 VAL A C 1
ATOM 641 O O . VAL A 1 80 ? 4.104 -2.799 -3.353 1.00 96.00 80 VAL A O 1
ATOM 644 N N . LEU A 1 81 ? 5.155 -4.497 -4.371 1.00 95.69 81 LEU A N 1
ATOM 645 C CA . LEU A 1 81 ? 4.094 -5.463 -4.060 1.00 95.69 81 LEU A CA 1
ATOM 646 C C . LEU A 1 81 ? 3.947 -5.671 -2.554 1.00 95.69 81 LEU A C 1
ATOM 648 O O . LEU A 1 81 ? 2.828 -5.689 -2.055 1.00 95.69 81 LEU A O 1
ATOM 652 N N . ASP A 1 82 ? 5.062 -5.794 -1.841 1.00 96.19 82 ASP A N 1
ATOM 653 C CA . ASP A 1 82 ? 5.062 -5.990 -0.397 1.00 96.19 82 ASP A CA 1
ATOM 654 C C . ASP A 1 82 ? 4.434 -4.795 0.339 1.00 96.19 82 ASP A C 1
ATOM 656 O O . ASP A 1 82 ? 3.561 -4.973 1.187 1.00 96.19 82 ASP A O 1
ATOM 660 N N . SER A 1 83 ? 4.784 -3.572 -0.070 1.00 96.44 83 SER A N 1
ATOM 661 C CA . SER A 1 83 ? 4.189 -2.336 0.451 1.00 96.44 83 SER A CA 1
ATOM 662 C C . SER A 1 83 ? 2.690 -2.226 0.145 1.00 96.44 83 SER A C 1
ATOM 664 O O . SER A 1 83 ? 1.911 -1.807 1.001 1.00 96.44 83 SER A O 1
ATOM 666 N N . LEU A 1 84 ? 2.250 -2.645 -1.046 1.00 97.19 84 LEU A N 1
ATOM 667 C CA . LEU A 1 84 ? 0.828 -2.669 -1.396 1.00 97.19 84 LEU A CA 1
ATOM 668 C C . LEU A 1 84 ? 0.046 -3.674 -0.543 1.00 97.19 84 LEU A C 1
ATOM 670 O O . LEU A 1 84 ? -1.055 -3.357 -0.094 1.00 97.19 84 LEU A O 1
ATOM 674 N N . ILE A 1 85 ? 0.613 -4.856 -0.290 1.00 97.44 85 ILE A N 1
ATOM 675 C CA . ILE A 1 85 ? 0.017 -5.864 0.597 1.00 97.44 85 ILE A CA 1
ATOM 676 C C . ILE A 1 85 ? -0.116 -5.300 2.013 1.00 97.44 85 ILE A C 1
ATOM 678 O O . ILE A 1 85 ? -1.200 -5.354 2.590 1.00 97.44 85 ILE A O 1
ATOM 682 N N . GLU A 1 86 ? 0.948 -4.701 2.548 1.00 97.62 86 GLU A N 1
ATOM 683 C CA . GLU A 1 86 ? 0.932 -4.047 3.859 1.00 97.62 86 GLU A CA 1
ATOM 684 C C . GLU A 1 86 ? -0.160 -2.983 3.962 1.00 97.62 86 GLU A C 1
ATOM 686 O O . GLU A 1 86 ? -0.971 -3.012 4.888 1.00 97.62 86 GLU A O 1
ATOM 691 N N . ASN A 1 87 ? -0.235 -2.082 2.983 1.00 97.56 87 ASN A N 1
ATOM 692 C CA . ASN A 1 87 ? -1.239 -1.024 2.956 1.00 97.56 87 ASN A CA 1
ATOM 693 C C . ASN A 1 87 ? -2.668 -1.593 2.936 1.00 97.56 87 ASN A C 1
ATOM 695 O O . ASN A 1 87 ? -3.550 -1.047 3.596 1.00 97.56 87 ASN A O 1
ATOM 699 N N . VAL A 1 88 ? -2.906 -2.708 2.235 1.00 97.81 88 VAL A N 1
ATOM 700 C CA . VAL A 1 88 ? -4.208 -3.396 2.257 1.00 97.81 88 VAL A CA 1
ATOM 701 C C . VAL A 1 88 ? -4.528 -3.954 3.645 1.00 97.81 88 VAL A C 1
ATOM 703 O O . VAL A 1 88 ? -5.666 -3.814 4.101 1.00 97.81 88 VAL A O 1
ATOM 706 N N . LEU A 1 89 ? -3.554 -4.561 4.328 1.00 98.00 89 LEU A N 1
ATOM 707 C CA . LEU A 1 89 ? -3.742 -5.093 5.681 1.00 98.00 89 LEU A CA 1
ATOM 708 C C . LEU A 1 89 ? -4.042 -3.974 6.681 1.00 98.00 89 LEU A C 1
ATOM 710 O O . LEU A 1 89 ? -5.029 -4.059 7.409 1.00 98.00 89 LEU A O 1
ATOM 714 N N . ILE A 1 90 ? -3.248 -2.900 6.660 1.00 98.06 90 ILE A N 1
ATOM 715 C CA . ILE A 1 90 ? -3.443 -1.721 7.515 1.00 98.06 90 ILE A CA 1
ATOM 716 C C . ILE A 1 90 ? -4.809 -1.085 7.246 1.00 98.06 90 ILE A C 1
ATOM 718 O O . ILE A 1 90 ? -5.562 -0.816 8.178 1.00 98.06 90 ILE A O 1
ATOM 722 N N . TYR A 1 91 ? -5.158 -0.859 5.976 1.00 97.19 91 TYR A N 1
ATOM 723 C CA . TYR A 1 91 ? -6.441 -0.258 5.615 1.00 97.19 91 TYR A CA 1
ATOM 724 C C . TYR A 1 91 ? -7.622 -1.105 6.095 1.00 97.19 91 TYR A C 1
ATOM 726 O O . TYR A 1 91 ? -8.584 -0.563 6.635 1.00 97.19 91 TYR A O 1
ATOM 734 N N . SER A 1 92 ? -7.545 -2.427 5.918 1.00 96.81 92 SER A N 1
ATOM 735 C CA . SER A 1 92 ? -8.603 -3.344 6.348 1.00 96.81 92 SER A CA 1
ATOM 736 C C . SER A 1 92 ? -8.782 -3.308 7.865 1.00 96.81 92 SER A C 1
ATOM 738 O O . SER A 1 92 ? -9.909 -3.238 8.345 1.00 96.81 92 SER A O 1
ATOM 740 N N . GLU A 1 93 ? -7.681 -3.288 8.617 1.00 96.94 93 GLU A N 1
ATOM 741 C CA . GLU A 1 93 ? -7.720 -3.187 10.075 1.00 96.94 93 GLU A CA 1
ATOM 742 C C . GLU A 1 93 ? -8.320 -1.863 10.544 1.00 96.94 93 GLU A C 1
ATOM 744 O O . GLU A 1 93 ? -9.232 -1.852 11.366 1.00 96.94 93 GLU A O 1
ATOM 749 N N . LEU A 1 94 ? -7.867 -0.741 9.984 1.00 96.69 94 LEU A N 1
ATOM 750 C CA . LEU A 1 94 ? -8.422 0.566 10.317 1.00 96.69 94 LEU A CA 1
ATOM 751 C C . LEU A 1 94 ? -9.910 0.640 9.992 1.00 96.69 94 LEU A C 1
ATOM 753 O O . LEU A 1 94 ? -10.696 1.106 10.811 1.00 96.69 94 LEU A O 1
ATOM 757 N N . LYS A 1 95 ? -10.321 0.130 8.829 1.00 95.56 95 LYS A N 1
ATOM 758 C CA . LYS A 1 95 ? -11.733 0.082 8.452 1.00 95.56 95 LYS A CA 1
ATOM 759 C C . LYS A 1 95 ? -12.555 -0.745 9.444 1.00 95.56 95 LYS A C 1
ATOM 761 O O . LYS A 1 95 ? -13.678 -0.363 9.746 1.00 95.56 95 LYS A O 1
ATOM 766 N N . ASN A 1 96 ? -11.997 -1.821 9.995 1.00 95.25 96 ASN A N 1
ATOM 767 C CA . ASN A 1 96 ? -12.657 -2.606 11.038 1.00 95.25 96 ASN A CA 1
ATOM 768 C C . ASN A 1 96 ? -12.730 -1.863 12.384 1.00 95.25 96 ASN A C 1
ATOM 770 O O . ASN A 1 96 ? -13.719 -2.007 13.096 1.00 95.25 96 ASN A O 1
ATOM 774 N N . GLN A 1 97 ? -11.703 -1.083 12.744 1.00 93.56 97 GLN A N 1
ATOM 775 C CA . GLN A 1 97 ? -11.647 -0.379 14.032 1.00 93.56 97 GLN A CA 1
ATOM 776 C C . GLN A 1 97 ? -12.478 0.909 14.066 1.00 93.56 97 GLN A C 1
ATOM 778 O O . GLN A 1 97 ? -13.101 1.192 15.086 1.00 93.56 97 GLN A O 1
ATOM 783 N N . VAL A 1 98 ? -12.469 1.700 12.987 1.00 93.69 98 VAL A N 1
ATOM 784 C CA . VAL A 1 98 ? -13.089 3.041 12.956 1.00 93.69 98 VAL A CA 1
ATOM 785 C C . VAL A 1 98 ? -14.211 3.194 11.927 1.00 93.69 98 VAL A C 1
ATOM 787 O O . VAL A 1 98 ? -14.884 4.224 11.903 1.00 93.69 98 VAL A O 1
ATOM 790 N N . GLY A 1 99 ? -14.431 2.191 11.072 1.00 93.56 99 GLY A N 1
ATOM 791 C CA . GLY A 1 99 ? -15.506 2.204 10.082 1.00 93.56 99 GLY A CA 1
ATOM 792 C C . GLY A 1 99 ? -15.468 3.439 9.181 1.00 93.56 99 GLY A C 1
ATOM 793 O O . GLY A 1 99 ? -14.432 3.789 8.608 1.00 93.56 99 GLY A O 1
ATOM 794 N N . ASP A 1 100 ? -16.609 4.116 9.087 1.00 92.81 100 ASP A N 1
ATOM 795 C CA . ASP A 1 100 ? -16.820 5.267 8.202 1.00 92.81 100 ASP A CA 1
ATOM 796 C C . ASP A 1 100 ? -16.031 6.519 8.620 1.00 92.81 100 ASP A C 1
ATOM 798 O O . ASP A 1 100 ? -15.821 7.423 7.811 1.00 92.81 100 ASP A O 1
ATOM 802 N N . GLN A 1 101 ? -15.520 6.567 9.856 1.00 93.62 101 GLN A N 1
ATOM 803 C CA . GLN A 1 101 ? -14.696 7.683 10.332 1.00 93.62 101 GLN A CA 1
ATOM 804 C C . GLN A 1 101 ? -13.302 7.701 9.697 1.00 93.62 101 GLN A C 1
ATOM 806 O O . GLN A 1 101 ? -12.620 8.724 9.750 1.00 93.62 101 GLN A O 1
ATOM 811 N N . LEU A 1 102 ? -12.873 6.599 9.067 1.00 93.81 102 LEU A N 1
ATOM 812 C CA . LEU A 1 102 ? -11.536 6.483 8.489 1.00 93.81 102 LEU A CA 1
ATOM 813 C C . LEU A 1 102 ? -11.229 7.605 7.492 1.00 93.81 102 LEU A C 1
ATOM 815 O O . LEU A 1 102 ? -10.130 8.148 7.511 1.00 93.81 102 LEU A O 1
ATOM 819 N N . THR A 1 103 ? -12.187 7.978 6.642 1.00 93.12 103 THR A N 1
ATOM 820 C CA . THR A 1 103 ? -11.970 9.052 5.662 1.00 93.12 103 THR A CA 1
ATOM 821 C C . THR A 1 103 ? -11.710 10.390 6.350 1.00 93.12 103 THR A C 1
ATOM 823 O O . THR A 1 103 ? -10.764 11.075 5.980 1.00 93.12 103 THR A O 1
ATOM 826 N N . ALA A 1 104 ? -12.481 10.734 7.386 1.00 93.06 104 ALA A N 1
ATOM 827 C CA . ALA A 1 104 ? -12.279 11.973 8.135 1.00 93.06 104 ALA A CA 1
ATOM 828 C C . ALA A 1 104 ? -10.920 11.991 8.855 1.00 93.06 104 ALA A C 1
ATOM 830 O O . ALA A 1 104 ? -10.205 12.986 8.787 1.00 93.06 104 ALA A O 1
ATOM 831 N N . LEU A 1 105 ? -10.525 10.869 9.470 1.00 93.06 105 LEU A N 1
ATOM 832 C CA . LEU A 1 105 ? -9.218 10.736 10.121 1.00 93.06 105 LEU A CA 1
ATOM 833 C C . LEU A 1 105 ? -8.059 10.874 9.128 1.00 93.06 105 LEU A C 1
ATOM 835 O O . LEU A 1 105 ? -7.026 11.441 9.467 1.00 93.06 105 LEU A O 1
ATOM 839 N N . LEU A 1 106 ? -8.211 10.363 7.904 1.00 93.50 106 LEU A N 1
ATOM 840 C CA . LEU A 1 106 ? -7.187 10.508 6.870 1.00 93.50 106 LEU A CA 1
ATOM 841 C C . LEU A 1 106 ? -7.071 11.947 6.375 1.00 93.50 106 LEU A C 1
ATOM 843 O O . LEU A 1 106 ? -5.954 12.417 6.192 1.00 93.50 106 LEU A O 1
ATOM 847 N N . GLU A 1 107 ? -8.187 12.643 6.168 1.00 92.56 107 GLU A N 1
ATOM 848 C CA . GLU A 1 107 ? -8.162 14.054 5.767 1.00 92.56 107 GLU A CA 1
ATOM 849 C C . GLU A 1 107 ? -7.504 14.942 6.832 1.00 92.56 107 GLU A C 1
ATOM 851 O O . GLU A 1 107 ? -6.719 15.815 6.480 1.00 92.56 107 GLU A O 1
ATOM 856 N N . ASP A 1 108 ? -7.752 14.675 8.117 1.00 93.75 108 ASP A N 1
ATOM 857 C CA . ASP A 1 108 ? -7.107 15.389 9.229 1.00 93.75 108 ASP A CA 1
ATOM 858 C C . ASP A 1 108 ? -5.602 15.083 9.329 1.00 93.75 108 ASP A C 1
ATOM 860 O O . ASP A 1 108 ? -4.776 15.957 9.592 1.00 93.75 108 ASP A O 1
ATOM 864 N N . LYS A 1 109 ? -5.222 13.827 9.072 1.00 93.62 109 LYS A N 1
ATOM 865 C CA . LYS A 1 109 ? -3.842 13.355 9.222 1.00 93.62 109 LYS A CA 1
ATOM 866 C C . LYS A 1 109 ? -2.932 13.740 8.055 1.00 93.62 109 LYS A C 1
ATOM 868 O O . LYS A 1 109 ? -1.716 13.810 8.238 1.00 93.62 109 LYS A O 1
ATOM 873 N N . ILE A 1 110 ? -3.480 13.939 6.857 1.00 93.38 110 ILE A N 1
ATOM 874 C CA . ILE A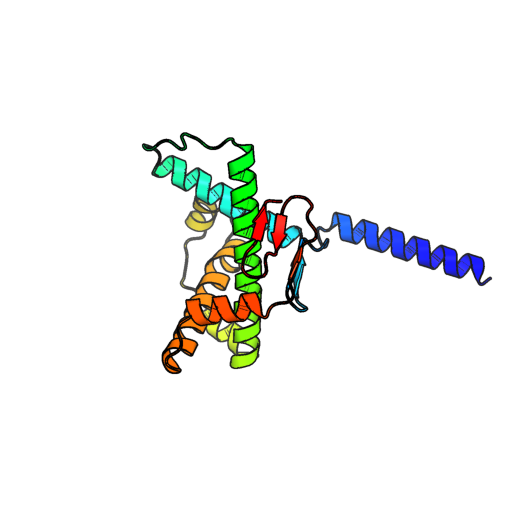 1 110 ? -2.698 14.271 5.663 1.00 93.38 110 ILE A CA 1
ATOM 875 C C . ILE A 1 110 ? -2.302 15.757 5.712 1.00 93.38 110 ILE A C 1
ATOM 877 O O . ILE A 1 110 ? -3.164 16.626 5.595 1.00 93.38 110 ILE A O 1
ATOM 881 N N . PRO A 1 111 ? -1.001 16.083 5.834 1.00 90.44 111 PRO A N 1
ATOM 882 C CA . PRO A 1 111 ? -0.569 17.471 5.900 1.00 90.44 111 PRO A CA 1
ATOM 883 C C . PRO A 1 111 ? -0.705 18.166 4.535 1.00 90.44 111 PRO A C 1
ATOM 885 O O . PRO A 1 111 ? -0.666 17.508 3.486 1.00 90.44 111 PRO A O 1
ATOM 888 N N . PRO A 1 112 ? -0.782 19.510 4.511 1.00 91.31 112 PRO A N 1
ATOM 889 C CA . PRO A 1 112 ? -0.665 20.258 3.268 1.00 91.31 112 PRO A CA 1
ATOM 890 C C . PRO A 1 112 ? 0.695 19.981 2.614 1.00 91.31 112 PRO A C 1
ATOM 892 O O . PRO A 1 112 ? 1.729 19.911 3.280 1.00 91.31 112 PRO A O 1
ATOM 895 N N . PHE A 1 113 ? 0.706 19.853 1.290 1.00 92.31 113 PHE A N 1
ATOM 896 C CA . PHE A 1 113 ? 1.909 19.551 0.519 1.00 92.31 113 PHE A CA 1
ATOM 897 C C . PHE A 1 113 ? 2.016 20.449 -0.712 1.00 92.31 113 PHE A C 1
ATOM 899 O O . PHE A 1 113 ? 1.035 21.012 -1.193 1.00 92.31 113 PHE A O 1
ATOM 906 N N . LYS A 1 114 ? 3.235 20.581 -1.242 1.00 93.88 114 LYS A N 1
ATOM 907 C CA . LYS A 1 114 ? 3.480 21.308 -2.491 1.00 93.88 114 LYS A CA 1
ATOM 908 C C . LYS A 1 114 ? 3.356 20.353 -3.670 1.00 93.88 114 LYS A C 1
ATOM 910 O O . LYS A 1 114 ? 4.168 19.438 -3.804 1.00 93.88 114 LYS A O 1
ATOM 915 N N . GLU A 1 115 ? 2.400 20.607 -4.558 1.00 92.69 115 GLU A N 1
ATOM 916 C CA . GLU A 1 115 ? 2.193 19.796 -5.766 1.00 92.69 115 GLU A CA 1
ATOM 917 C C . GLU A 1 115 ? 3.452 19.722 -6.642 1.00 92.69 115 GLU A C 1
ATOM 919 O O . GLU A 1 115 ? 3.804 18.662 -7.155 1.00 92.69 115 GLU A O 1
ATOM 924 N N . SER A 1 116 ? 4.200 20.826 -6.744 1.00 93.00 116 SER A N 1
ATOM 925 C CA . SER A 1 116 ? 5.460 20.872 -7.492 1.00 93.00 116 SER A CA 1
ATOM 926 C C . SER A 1 116 ? 6.524 19.931 -6.923 1.00 93.00 116 SER A C 1
ATOM 928 O O . SER A 1 116 ? 7.280 19.327 -7.685 1.00 93.00 116 SER A O 1
ATOM 930 N N . ALA A 1 117 ? 6.571 19.755 -5.600 1.00 91.44 117 ALA A N 1
ATOM 931 C CA . ALA A 1 117 ? 7.482 18.817 -4.955 1.00 91.44 117 ALA A CA 1
ATOM 932 C C . ALA A 1 117 ? 7.050 17.366 -5.206 1.00 91.44 117 ALA A C 1
ATOM 934 O O . ALA A 1 117 ? 7.894 16.536 -5.536 1.00 91.44 117 ALA A O 1
ATOM 935 N N . ALA A 1 118 ? 5.748 17.072 -5.128 1.00 93.00 118 ALA A N 1
ATOM 936 C CA . ALA A 1 118 ? 5.201 15.754 -5.449 1.00 93.00 118 ALA A CA 1
ATOM 937 C C . ALA A 1 118 ? 5.545 15.326 -6.886 1.00 93.00 118 ALA A C 1
ATOM 939 O O . ALA A 1 118 ? 6.068 14.229 -7.108 1.00 93.00 118 ALA A O 1
ATOM 940 N N . LEU A 1 119 ? 5.351 16.232 -7.847 1.00 93.69 119 LEU A N 1
ATOM 941 C CA . LEU A 1 119 ? 5.677 15.984 -9.247 1.00 93.69 119 LEU A CA 1
ATOM 942 C C . LEU A 1 119 ? 7.185 15.819 -9.457 1.00 93.69 119 LEU A C 1
ATOM 944 O O . LEU A 1 119 ? 7.617 14.893 -10.135 1.00 93.69 119 LEU A O 1
ATOM 948 N N . THR A 1 120 ? 7.997 16.684 -8.850 1.00 91.62 120 THR A N 1
ATOM 949 C CA . THR A 1 120 ? 9.455 16.654 -9.032 1.00 91.62 120 THR A CA 1
ATOM 950 C C . THR A 1 120 ? 10.076 15.400 -8.425 1.00 91.62 120 THR A C 1
ATOM 952 O O . THR A 1 120 ? 10.920 14.769 -9.054 1.00 91.62 120 THR A O 1
ATOM 955 N N . VAL A 1 121 ? 9.667 15.031 -7.209 1.00 91.50 121 VAL A N 1
ATOM 956 C CA . VAL A 1 121 ? 10.291 13.949 -6.439 1.00 91.50 121 VAL A CA 1
ATOM 957 C C . VAL A 1 121 ? 9.746 12.586 -6.849 1.00 91.50 121 VAL A C 1
ATOM 959 O O . VAL A 1 121 ? 10.541 11.670 -7.056 1.00 91.50 121 VAL A O 1
ATOM 962 N N . TYR A 1 122 ? 8.427 12.458 -7.004 1.00 92.44 122 TYR A N 1
ATOM 963 C CA . TYR A 1 122 ? 7.752 11.178 -7.242 1.00 92.44 122 TYR A CA 1
ATOM 964 C C . TYR A 1 122 ? 7.187 11.035 -8.658 1.00 92.44 122 TYR A C 1
ATOM 966 O O . TYR A 1 122 ? 6.799 9.936 -9.044 1.00 92.44 122 TYR A O 1
ATOM 974 N N . GLY A 1 123 ? 7.134 12.107 -9.454 1.00 94.38 123 GLY A N 1
ATOM 975 C CA . GLY A 1 123 ? 6.482 12.074 -10.767 1.00 94.38 123 GLY A CA 1
ATOM 976 C C . GLY A 1 123 ? 4.958 11.992 -10.679 1.00 94.38 123 GLY A C 1
ATOM 977 O O . GLY A 1 123 ? 4.325 11.544 -11.631 1.00 94.38 123 GLY A O 1
ATOM 978 N N . LEU A 1 124 ? 4.373 12.380 -9.542 1.00 95.62 124 LEU A N 1
ATOM 979 C CA . LEU A 1 124 ? 2.943 12.261 -9.271 1.00 95.62 124 LEU A CA 1
ATOM 980 C C . LEU A 1 124 ? 2.255 13.627 -9.299 1.00 95.62 124 LEU A C 1
ATOM 982 O O . LEU A 1 124 ? 2.793 14.614 -8.800 1.00 95.62 124 LEU A O 1
ATOM 986 N N . ASN A 1 125 ? 1.039 13.671 -9.846 1.00 95.50 125 ASN A N 1
ATOM 987 C CA . ASN A 1 125 ? 0.143 14.807 -9.628 1.00 95.50 125 ASN A CA 1
ATOM 988 C C . ASN A 1 125 ? -0.370 14.811 -8.173 1.00 95.50 125 ASN A C 1
ATOM 990 O O . ASN A 1 125 ? -0.145 13.864 -7.418 1.00 95.50 125 ASN A O 1
ATOM 994 N N . ALA A 1 126 ? -1.076 15.871 -7.780 1.00 94.31 126 ALA A N 1
ATOM 995 C CA . ALA A 1 126 ? -1.570 16.034 -6.415 1.00 94.31 126 ALA A CA 1
ATOM 996 C C . ALA A 1 126 ? -2.456 14.871 -5.933 1.00 94.31 126 ALA A C 1
ATOM 998 O O . ALA A 1 126 ? -2.272 14.377 -4.820 1.00 94.31 126 ALA A O 1
ATOM 999 N N . ALA A 1 127 ? -3.384 14.411 -6.776 1.00 94.75 127 ALA A N 1
ATOM 1000 C CA . ALA A 1 127 ? -4.315 13.342 -6.429 1.00 94.75 127 ALA A CA 1
ATOM 1001 C C . ALA A 1 127 ? -3.590 12.001 -6.246 1.00 94.75 127 ALA A C 1
ATOM 1003 O O . ALA A 1 127 ? -3.740 11.354 -5.210 1.00 94.75 127 ALA A O 1
ATOM 1004 N N . ASP A 1 128 ? -2.745 11.623 -7.208 1.00 95.38 128 ASP A N 1
ATOM 1005 C CA . ASP A 1 128 ? -1.971 10.385 -7.137 1.00 95.38 128 ASP A CA 1
ATOM 1006 C C . ASP A 1 128 ? -0.969 10.428 -5.971 1.00 95.38 128 ASP A C 1
ATOM 1008 O O . ASP A 1 128 ? -0.776 9.424 -5.296 1.00 95.38 128 ASP A O 1
ATOM 1012 N N . PHE A 1 129 ? -0.354 11.579 -5.676 1.00 96.25 129 PHE A N 1
ATOM 1013 C CA . PHE A 1 129 ? 0.551 11.713 -4.530 1.00 96.25 129 PHE A CA 1
ATOM 1014 C C . PHE A 1 129 ? -0.171 11.508 -3.198 1.00 96.25 129 PHE A C 1
ATOM 1016 O O . PHE A 1 129 ? 0.331 10.798 -2.319 1.00 96.25 129 PHE A O 1
ATOM 1023 N N . LYS A 1 130 ? -1.375 12.075 -3.065 1.00 95.69 130 LYS A N 1
ATOM 1024 C CA . LYS A 1 130 ? -2.225 11.854 -1.896 1.00 95.69 130 LYS A CA 1
ATOM 1025 C C . LYS A 1 130 ? -2.565 10.372 -1.739 1.00 95.69 130 LYS A C 1
ATOM 1027 O O . LYS A 1 130 ? -2.435 9.838 -0.645 1.00 95.69 130 LYS A O 1
ATOM 1032 N N . GLU A 1 131 ? -2.960 9.700 -2.818 1.00 95.19 131 GLU A N 1
ATOM 1033 C CA . GLU A 1 131 ? -3.382 8.294 -2.791 1.00 95.19 131 GLU A CA 1
ATOM 1034 C C . GLU A 1 131 ? -2.223 7.306 -2.562 1.00 95.19 131 GLU A C 1
ATOM 1036 O O . GLU A 1 131 ? -2.376 6.341 -1.813 1.00 95.19 131 GLU A O 1
ATOM 1041 N N . ILE A 1 132 ? -1.075 7.534 -3.206 1.00 95.56 132 ILE A N 1
ATOM 1042 C CA . ILE A 1 132 ? 0.051 6.587 -3.275 1.00 95.56 132 ILE A CA 1
ATOM 1043 C C . ILE A 1 132 ? 1.043 6.783 -2.129 1.00 95.56 132 ILE A C 1
ATOM 1045 O O . ILE A 1 132 ? 1.667 5.817 -1.697 1.00 95.56 132 ILE A O 1
ATOM 1049 N N . VAL A 1 133 ? 1.211 8.013 -1.637 1.00 95.38 133 VAL A N 1
ATOM 1050 C CA . VAL A 1 133 ? 2.243 8.335 -0.640 1.00 95.38 133 VAL A CA 1
ATOM 1051 C C . VAL A 1 133 ? 1.619 8.758 0.683 1.00 95.38 133 VAL A C 1
ATOM 1053 O O . VAL A 1 133 ? 1.837 8.104 1.703 1.00 95.38 133 VAL A O 1
ATOM 1056 N N . LEU A 1 134 ? 0.808 9.819 0.676 1.00 96.38 134 LEU A N 1
ATOM 1057 C CA . LEU A 1 134 ? 0.334 10.423 1.925 1.00 96.38 134 LEU A CA 1
ATOM 1058 C C . LEU A 1 134 ? -0.70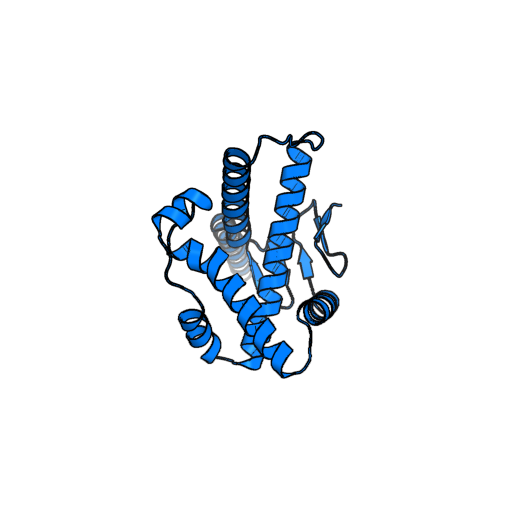8 9.558 2.637 1.00 96.38 134 LEU A C 1
ATOM 1060 O O . LEU A 1 134 ? -0.620 9.377 3.846 1.00 96.38 134 LEU A O 1
ATOM 1064 N N . ALA A 1 135 ? -1.674 8.991 1.915 1.00 96.44 135 ALA A N 1
ATOM 1065 C CA . ALA A 1 135 ? -2.718 8.175 2.524 1.00 96.44 135 ALA A CA 1
ATOM 1066 C C . ALA A 1 135 ? -2.170 6.876 3.148 1.00 96.44 135 ALA A C 1
ATOM 1068 O O . ALA A 1 135 ? -2.543 6.589 4.285 1.00 96.44 135 ALA A O 1
ATOM 1069 N N . PRO A 1 136 ? -1.278 6.096 2.502 1.00 96.75 136 PRO A N 1
ATOM 1070 C CA . PRO A 1 136 ? -0.660 4.933 3.140 1.00 96.75 136 PRO A CA 1
ATOM 1071 C C . PRO A 1 136 ? 0.154 5.302 4.382 1.00 96.75 136 PRO A C 1
ATOM 1073 O O . PRO A 1 136 ? 0.041 4.624 5.402 1.00 96.75 136 PRO A O 1
ATOM 1076 N N . GLN A 1 137 ? 0.911 6.404 4.331 1.00 96.44 137 GLN A N 1
ATOM 1077 C CA . GLN A 1 137 ? 1.657 6.894 5.489 1.00 96.44 137 GLN A CA 1
ATOM 1078 C C . GLN A 1 137 ? 0.716 7.299 6.634 1.00 96.44 137 GLN A C 1
ATOM 1080 O O . GLN A 1 137 ? 0.888 6.844 7.763 1.00 96.44 137 GLN A O 1
ATOM 1085 N N . ALA A 1 138 ? -0.327 8.077 6.339 1.00 97.44 138 ALA A N 1
ATOM 1086 C CA . ALA A 1 138 ? -1.323 8.491 7.320 1.00 97.44 138 ALA A CA 1
ATOM 1087 C C . ALA A 1 138 ? -2.017 7.285 7.969 1.00 97.44 138 ALA A C 1
ATOM 1089 O O . ALA A 1 138 ? -2.146 7.235 9.188 1.00 97.44 138 ALA A O 1
ATOM 1090 N N . ARG A 1 139 ? -2.405 6.271 7.182 1.00 97.69 139 ARG A N 1
ATOM 1091 C CA . ARG A 1 139 ? -2.966 5.013 7.704 1.00 97.69 139 ARG A CA 1
ATOM 1092 C C . ARG A 1 139 ? -1.999 4.325 8.662 1.00 97.69 139 ARG A C 1
ATOM 1094 O O . ARG A 1 139 ? -2.410 3.925 9.748 1.00 97.69 139 ARG A O 1
ATOM 1101 N N . LYS A 1 140 ? -0.727 4.204 8.280 1.00 97.38 140 LYS A N 1
ATOM 1102 C CA . LYS A 1 140 ? 0.294 3.584 9.128 1.00 97.38 140 LYS A CA 1
ATOM 1103 C C . LYS A 1 140 ? 0.391 4.292 10.479 1.00 97.38 140 LYS A C 1
ATOM 1105 O O . LYS A 1 140 ? 0.271 3.637 11.507 1.00 97.38 140 LYS A O 1
ATOM 1110 N N . GLU A 1 141 ? 0.501 5.618 10.468 1.00 96.69 141 GLU A N 1
ATOM 1111 C CA . GLU A 1 141 ? 0.589 6.426 11.689 1.00 96.69 141 GLU A CA 1
ATOM 1112 C C . GLU A 1 141 ? -0.691 6.361 12.542 1.00 96.69 141 GLU A C 1
ATOM 1114 O O . GLU A 1 141 ? -0.620 6.301 13.768 1.00 96.69 141 GLU A O 1
ATOM 1119 N N . ILE A 1 142 ? -1.879 6.351 11.922 1.00 96.44 142 ILE A N 1
ATOM 1120 C CA . ILE A 1 142 ? -3.150 6.203 12.653 1.00 96.44 142 ILE A CA 1
ATOM 1121 C C . ILE A 1 142 ? -3.195 4.843 13.354 1.00 96.44 142 ILE A C 1
ATOM 1123 O O . ILE A 1 142 ? -3.533 4.777 14.537 1.00 96.44 142 ILE A O 1
ATOM 1127 N N . LEU A 1 143 ? -2.845 3.765 12.648 1.00 97.38 143 LEU A N 1
ATOM 1128 C CA . LEU A 1 143 ? -2.864 2.426 13.229 1.00 97.38 143 LEU A CA 1
ATOM 1129 C C . LEU A 1 143 ? -1.814 2.285 14.334 1.00 97.38 143 LEU A C 1
ATOM 1131 O O . LEU A 1 143 ? -2.110 1.723 15.385 1.00 97.38 143 LEU A O 1
ATOM 1135 N N . GLU A 1 144 ? -0.617 2.829 14.126 1.00 96.75 144 GLU A N 1
ATOM 1136 C CA . GLU A 1 144 ? 0.446 2.858 15.130 1.00 96.75 144 GLU A CA 1
ATOM 1137 C C . GLU A 1 144 ? -0.018 3.536 16.421 1.00 96.75 144 GLU A C 1
ATOM 1139 O O . GLU A 1 144 ? 0.100 2.956 17.502 1.00 96.75 144 GLU A O 1
ATOM 1144 N N . ASN A 1 145 ? -0.645 4.709 16.310 1.00 94.94 145 ASN A N 1
ATOM 1145 C CA . ASN A 1 145 ? -1.203 5.420 17.457 1.00 94.94 145 ASN A CA 1
ATOM 1146 C C . ASN A 1 145 ? -2.278 4.587 18.172 1.00 94.94 145 ASN A C 1
ATOM 1148 O O . ASN A 1 145 ? -2.259 4.472 19.397 1.00 94.94 145 ASN A O 1
ATOM 1152 N N . GLN A 1 146 ? -3.191 3.954 17.430 1.00 93.69 146 GLN A N 1
ATOM 1153 C CA . GLN A 1 146 ? -4.238 3.104 18.012 1.00 93.69 146 GLN A CA 1
ATOM 1154 C C . GLN A 1 146 ? -3.687 1.861 18.718 1.00 93.69 146 GLN A C 1
ATOM 1156 O O . GLN A 1 146 ? -4.226 1.441 19.745 1.00 93.69 146 GLN A O 1
ATOM 1161 N N . LEU A 1 147 ? -2.634 1.253 18.172 1.00 96.12 147 LEU A N 1
ATOM 1162 C CA . LEU A 1 147 ? -1.962 0.108 18.779 1.00 96.12 147 LEU A CA 1
ATOM 1163 C C . LEU A 1 147 ? -1.193 0.524 20.034 1.00 96.12 147 LEU A C 1
ATOM 1165 O O . LEU A 1 147 ? -1.297 -0.160 21.053 1.00 96.12 147 LEU A O 1
ATOM 1169 N N . SER A 1 148 ? -0.517 1.673 19.998 1.00 95.44 148 SER A N 1
ATOM 1170 C CA . SER A 1 148 ? 0.219 2.228 21.137 1.00 95.44 148 SER A CA 1
ATOM 1171 C C . SER A 1 148 ? -0.695 2.478 22.344 1.00 95.44 148 SER A C 1
ATOM 1173 O O . SER A 1 148 ? -0.380 2.050 23.453 1.00 95.44 148 SER A O 1
ATOM 1175 N N . LEU A 1 149 ? -1.907 3.011 22.125 1.00 94.19 149 LEU A N 1
ATOM 1176 C CA . LEU A 1 149 ? -2.932 3.160 23.175 1.00 94.19 149 LEU A CA 1
ATOM 1177 C C . LEU A 1 149 ? -3.348 1.827 23.828 1.00 94.19 149 LEU A C 1
ATOM 1179 O O . LEU A 1 149 ? -3.881 1.813 24.936 1.00 94.19 149 LEU A O 1
ATOM 1183 N N . LYS A 1 150 ? -3.120 0.701 23.144 1.00 94.88 150 LYS A N 1
ATOM 1184 C CA . LYS A 1 150 ? -3.410 -0.663 23.610 1.00 94.88 150 LYS A CA 1
ATOM 1185 C C . LYS A 1 150 ? -2.145 -1.399 24.079 1.00 94.88 150 LYS A C 1
ATOM 1187 O O . LYS A 1 150 ? -2.202 -2.616 24.247 1.00 94.88 150 LYS A O 1
ATOM 1192 N N . ASN A 1 151 ? -1.021 -0.697 24.260 1.00 94.88 151 ASN A N 1
ATOM 1193 C CA . ASN A 1 151 ? 0.302 -1.266 24.550 1.00 94.88 151 ASN A CA 1
ATOM 1194 C C . ASN A 1 151 ? 0.738 -2.343 23.536 1.00 94.88 151 ASN A C 1
ATOM 1196 O O . ASN A 1 151 ? 1.361 -3.340 23.898 1.00 94.88 151 ASN A O 1
ATOM 1200 N N . LYS A 1 152 ? 0.377 -2.169 22.259 1.00 95.88 152 LYS A N 1
ATOM 1201 C CA . LYS A 1 152 ? 0.777 -3.043 21.148 1.00 95.88 152 LYS A CA 1
ATOM 1202 C C . LYS A 1 152 ? 1.746 -2.312 20.223 1.00 95.88 152 LYS A C 1
ATOM 1204 O O . LYS A 1 152 ? 1.608 -1.114 19.995 1.00 95.88 152 LYS A O 1
ATOM 1209 N N . ASN A 1 153 ? 2.692 -3.054 19.658 1.00 95.81 153 ASN A N 1
ATOM 1210 C CA . ASN A 1 153 ? 3.653 -2.548 18.683 1.00 95.81 153 ASN A CA 1
ATOM 1211 C C . ASN A 1 153 ? 3.159 -2.803 17.242 1.00 95.81 153 ASN A C 1
ATOM 1213 O O . ASN A 1 153 ? 2.563 -3.847 16.959 1.00 95.81 153 ASN A O 1
ATOM 1217 N N . LEU A 1 154 ? 3.393 -1.843 16.339 1.00 95.81 154 LEU A N 1
ATOM 1218 C CA . LEU A 1 154 ? 2.978 -1.934 14.938 1.00 95.81 154 LEU A CA 1
ATOM 1219 C C . LEU A 1 154 ? 3.690 -3.059 14.177 1.00 95.81 154 LEU A C 1
ATOM 1221 O O . LEU A 1 154 ? 3.035 -3.766 13.418 1.00 95.81 154 LEU A O 1
ATOM 1225 N N . ASP A 1 155 ? 4.992 -3.243 14.376 1.00 95.38 155 ASP A N 1
ATOM 1226 C CA . ASP A 1 155 ? 5.790 -4.255 13.680 1.00 95.38 155 ASP A CA 1
ATOM 1227 C C . ASP A 1 155 ? 5.361 -5.671 14.086 1.00 95.38 155 ASP A C 1
ATOM 1229 O O . ASP A 1 155 ? 5.170 -6.539 13.229 1.00 95.38 155 ASP A O 1
ATOM 1233 N N . ASP A 1 156 ? 5.120 -5.897 15.380 1.00 96.38 156 ASP A N 1
ATOM 1234 C CA . ASP A 1 156 ? 4.601 -7.175 15.887 1.00 96.38 156 ASP A CA 1
ATOM 1235 C C . ASP A 1 156 ? 3.199 -7.473 15.343 1.00 96.38 156 ASP A C 1
ATO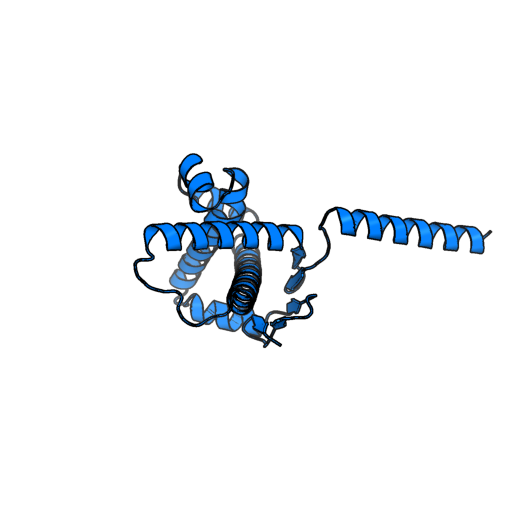M 1237 O O . ASP A 1 156 ? 2.885 -8.607 14.945 1.00 96.38 156 ASP A O 1
ATOM 1241 N N . TRP A 1 157 ? 2.350 -6.442 15.293 1.00 97.19 157 TRP A N 1
ATOM 1242 C CA . TRP A 1 157 ? 1.030 -6.546 14.687 1.00 97.19 157 TRP A CA 1
ATOM 1243 C C . TRP A 1 157 ? 1.134 -6.856 13.190 1.00 97.19 157 TRP A C 1
ATOM 1245 O O . TRP A 1 157 ? 0.498 -7.803 12.731 1.00 97.19 157 TRP A O 1
ATOM 1255 N N . LEU A 1 158 ? 1.976 -6.138 12.440 1.00 96.81 158 LEU A N 1
ATOM 1256 C CA . LEU A 1 158 ? 2.183 -6.336 11.004 1.00 96.81 158 LEU A CA 1
ATOM 1257 C C . LEU A 1 158 ? 2.679 -7.744 10.700 1.00 96.81 158 LEU A C 1
ATOM 1259 O O . LEU A 1 158 ? 2.164 -8.399 9.793 1.00 96.81 158 LEU A O 1
ATOM 1263 N N . LYS A 1 159 ? 3.636 -8.246 11.480 1.00 95.75 159 LYS A N 1
ATOM 1264 C CA . LYS A 1 159 ? 4.148 -9.611 11.346 1.00 95.75 159 LYS A CA 1
ATOM 1265 C C . LYS A 1 159 ? 3.044 -10.648 11.545 1.00 95.75 159 LYS A C 1
ATOM 1267 O O . LYS A 1 159 ? 2.938 -11.601 10.774 1.00 95.75 159 LYS A O 1
ATOM 1272 N N . SER A 1 160 ? 2.195 -10.448 12.549 1.00 96.12 160 SER A N 1
ATOM 1273 C CA . SER A 1 160 ? 1.059 -11.331 12.837 1.00 96.12 160 SER A CA 1
ATOM 1274 C C . SER A 1 160 ? -0.020 -11.252 11.751 1.00 96.12 160 SER A C 1
ATOM 1276 O O . SER A 1 160 ? -0.546 -12.279 11.312 1.00 96.12 160 SER A O 1
ATOM 1278 N N . ALA A 1 161 ? -0.313 -10.041 11.273 1.00 96.56 161 ALA A N 1
ATOM 1279 C CA . ALA A 1 161 ? -1.276 -9.781 10.212 1.00 96.56 161 ALA A CA 1
ATOM 1280 C C . ALA A 1 161 ? -0.835 -10.420 8.888 1.00 96.56 161 ALA A C 1
ATOM 1282 O O . ALA A 1 161 ? -1.631 -11.109 8.256 1.00 96.56 161 ALA A O 1
ATOM 1283 N N . ARG A 1 162 ? 0.441 -10.271 8.507 1.00 96.56 162 ARG A N 1
ATOM 1284 C CA . ARG A 1 162 ? 1.026 -10.880 7.299 1.00 96.56 162 ARG A CA 1
ATOM 1285 C C . ARG A 1 162 ? 0.921 -12.403 7.325 1.00 96.56 162 ARG A C 1
ATOM 1287 O O . ARG A 1 162 ? 0.409 -12.984 6.375 1.00 96.56 162 ARG A O 1
ATOM 1294 N N . LYS A 1 163 ? 1.287 -13.036 8.443 1.00 95.25 163 LYS A N 1
ATOM 1295 C CA . LYS A 1 163 ? 1.189 -14.499 8.613 1.00 95.25 163 LYS A CA 1
ATOM 1296 C C . LYS A 1 163 ? -0.236 -15.034 8.542 1.00 95.25 163 LYS A C 1
ATOM 1298 O O . LYS A 1 163 ? -0.450 -16.165 8.119 1.00 95.25 163 LYS A O 1
ATOM 1303 N N . SER A 1 164 ? -1.202 -14.229 8.969 1.00 95.12 164 SER A N 1
ATOM 1304 C CA . SER A 1 164 ? -2.619 -14.600 8.962 1.00 95.12 164 SER A CA 1
ATOM 1305 C C . SER A 1 164 ? -3.308 -14.280 7.630 1.00 95.12 164 SER A C 1
ATOM 1307 O O . SER A 1 164 ? -4.428 -14.733 7.391 1.00 95.12 164 SER A O 1
ATOM 1309 N N . ALA A 1 165 ? -2.667 -13.490 6.765 1.00 96.25 165 ALA A N 1
ATOM 1310 C CA . ALA A 1 165 ? -3.245 -13.030 5.514 1.00 96.25 165 ALA A CA 1
ATOM 1311 C C . ALA A 1 165 ? -3.212 -14.118 4.437 1.00 96.25 165 ALA A C 1
ATOM 1313 O O . ALA A 1 165 ? -2.203 -14.786 4.210 1.00 96.25 165 ALA A O 1
ATOM 1314 N N . LYS A 1 166 ? -4.314 -14.238 3.694 1.00 96.19 166 LYS A N 1
ATOM 1315 C CA . LYS A 1 166 ? -4.365 -15.058 2.481 1.00 96.19 166 LYS A CA 1
ATOM 1316 C C . LYS A 1 166 ? -3.902 -14.214 1.304 1.00 96.19 166 LYS A C 1
ATOM 1318 O O . LYS A 1 166 ? -4.642 -13.341 0.859 1.00 96.19 166 LYS A O 1
ATOM 1323 N N . VAL A 1 167 ? -2.690 -14.458 0.814 1.00 96.44 167 VAL A N 1
ATOM 1324 C CA . VAL A 1 167 ? -2.114 -13.703 -0.305 1.00 96.44 167 VAL A CA 1
ATOM 1325 C C . VAL A 1 167 ? -1.926 -14.613 -1.512 1.00 96.44 167 VAL A C 1
ATOM 1327 O O . VAL A 1 167 ? -1.240 -15.629 -1.434 1.00 96.44 167 VAL A O 1
ATOM 1330 N N . TYR A 1 168 ? -2.506 -14.217 -2.641 1.00 94.19 168 TYR A N 1
ATOM 1331 C CA . TYR A 1 168 ? -2.323 -14.869 -3.935 1.00 94.19 168 TYR A CA 1
ATOM 1332 C C . TYR A 1 168 ? -1.657 -13.888 -4.892 1.00 94.19 168 TYR A C 1
ATOM 1334 O O . TYR A 1 168 ? -2.204 -12.813 -5.135 1.00 94.19 168 TYR A O 1
ATOM 1342 N N . LEU A 1 169 ? -0.492 -14.244 -5.435 1.00 93.62 169 LEU A N 1
ATOM 1343 C CA . LEU A 1 169 ? 0.222 -13.430 -6.421 1.00 93.62 169 LEU A CA 1
ATOM 1344 C C . LEU A 1 169 ? 0.009 -13.998 -7.827 1.00 93.62 169 LEU A C 1
ATOM 1346 O O . LEU A 1 169 ? 0.171 -15.193 -8.054 1.00 93.62 169 LEU A O 1
ATOM 1350 N N . PHE A 1 170 ? -0.308 -13.131 -8.788 1.00 90.12 170 PHE A N 1
ATOM 1351 C CA . PHE A 1 170 ? -0.594 -13.504 -10.182 1.00 90.12 170 PHE A CA 1
ATOM 1352 C C . PHE A 1 170 ? 0.546 -13.092 -11.126 1.00 90.12 170 PHE A C 1
ATOM 1354 O O . PHE A 1 170 ? 0.327 -12.606 -12.237 1.00 90.12 170 PHE A O 1
ATOM 1361 N N . THR A 1 171 ? 1.787 -13.249 -10.662 1.00 83.31 171 THR A N 1
ATOM 1362 C CA . THR A 1 171 ? 3.016 -12.842 -11.357 1.00 83.31 171 THR A CA 1
ATOM 1363 C C . THR A 1 171 ? 4.066 -13.952 -11.289 1.00 83.31 171 THR A C 1
ATOM 1365 O O . THR A 1 171 ? 4.238 -14.593 -10.263 1.00 83.31 171 THR A O 1
ATOM 1368 N N . PHE A 1 172 ? 4.789 -14.184 -12.388 1.00 73.25 172 PHE A N 1
ATOM 1369 C CA . PHE A 1 172 ? 5.630 -15.378 -12.566 1.00 73.25 172 PHE A CA 1
ATOM 1370 C C . PHE A 1 172 ? 7.000 -15.340 -11.865 1.00 73.25 172 PHE A C 1
ATOM 1372 O O . PHE A 1 172 ? 7.674 -16.363 -11.790 1.00 73.25 172 PHE A O 1
ATOM 1379 N N . ARG A 1 173 ? 7.456 -14.174 -11.389 1.00 84.56 173 ARG A N 1
ATOM 1380 C CA . ARG A 1 173 ? 8.835 -13.993 -10.877 1.00 84.56 173 ARG A CA 1
ATOM 1381 C C . ARG A 1 173 ? 8.940 -13.801 -9.369 1.00 84.56 173 ARG A C 1
ATOM 1383 O O . ARG A 1 173 ? 10.043 -13.626 -8.859 1.00 84.56 173 ARG A O 1
ATOM 1390 N N . VAL A 1 174 ? 7.809 -13.752 -8.680 1.00 89.38 174 VAL A N 1
ATOM 1391 C CA . VAL A 1 174 ? 7.769 -13.536 -7.238 1.00 89.38 174 VAL A CA 1
ATOM 1392 C C . VAL A 1 174 ? 6.676 -14.389 -6.619 1.00 89.38 174 VAL A C 1
ATOM 1394 O O . VAL A 1 174 ? 5.670 -14.665 -7.270 1.00 89.38 174 VAL A O 1
ATOM 1397 N N . ASN A 1 175 ? 6.864 -14.764 -5.362 1.00 92.44 175 ASN A N 1
ATOM 1398 C CA . ASN A 1 175 ? 5.903 -15.533 -4.590 1.00 92.44 175 ASN A CA 1
ATOM 1399 C C . ASN A 1 175 ? 5.733 -14.943 -3.183 1.00 92.44 175 ASN A C 1
ATOM 1401 O O . ASN A 1 175 ? 6.549 -14.139 -2.733 1.00 92.44 175 ASN A O 1
ATOM 1405 N N . TRP A 1 176 ? 4.653 -15.317 -2.505 1.00 93.50 176 TRP A N 1
ATOM 1406 C CA . TRP A 1 176 ? 4.418 -15.003 -1.101 1.00 93.50 176 TRP A CA 1
ATOM 1407 C C . TRP A 1 176 ? 4.938 -16.150 -0.229 1.00 93.50 176 TRP A C 1
ATOM 1409 O O . TRP A 1 176 ? 4.497 -17.285 -0.397 1.00 93.50 176 TRP A O 1
ATOM 1419 N N . ASP A 1 177 ? 5.863 -15.869 0.694 1.00 91.69 177 ASP A N 1
ATOM 1420 C CA . ASP A 1 177 ? 6.441 -16.887 1.595 1.00 91.69 177 ASP A CA 1
ATOM 1421 C C . ASP A 1 177 ? 5.675 -17.051 2.924 1.00 91.69 177 ASP A C 1
ATOM 1423 O O . ASP A 1 177 ? 6.074 -17.839 3.779 1.00 91.69 177 ASP A O 1
ATOM 1427 N N . GLY A 1 178 ? 4.571 -16.317 3.101 1.00 87.00 178 GLY A N 1
ATOM 1428 C CA . GLY A 1 178 ? 3.826 -16.237 4.361 1.00 87.00 178 GLY A CA 1
ATOM 1429 C C . GLY A 1 178 ? 4.101 -14.961 5.160 1.00 87.00 178 GLY A C 1
ATOM 1430 O O . GLY A 1 178 ? 3.318 -14.623 6.042 1.00 87.00 178 GLY A O 1
ATOM 1431 N N . GLU A 1 179 ? 5.168 -14.226 4.851 1.00 89.19 179 GLU A N 1
ATOM 1432 C CA . GLU A 1 179 ? 5.535 -12.991 5.555 1.00 89.19 179 GLU A CA 1
ATOM 1433 C C . GLU A 1 179 ? 5.838 -11.838 4.588 1.00 89.19 179 GLU A C 1
ATOM 1435 O O . GLU A 1 179 ? 5.505 -10.683 4.867 1.00 89.19 179 GLU A O 1
ATOM 1440 N N . ARG A 1 180 ? 6.434 -12.141 3.434 1.00 92.94 180 ARG A N 1
ATOM 1441 C CA . ARG A 1 180 ? 6.917 -11.158 2.465 1.00 92.94 180 ARG A CA 1
ATOM 1442 C C . ARG A 1 180 ? 6.905 -11.686 1.036 1.00 92.94 180 ARG A C 1
ATOM 1444 O O . ARG A 1 180 ? 6.841 -12.886 0.763 1.00 92.94 180 ARG A O 1
ATOM 1451 N N . VAL A 1 181 ? 7.046 -10.757 0.095 1.00 92.12 181 VAL A N 1
ATOM 1452 C CA . VAL A 1 181 ? 7.242 -11.086 -1.321 1.00 92.12 181 VAL A CA 1
ATOM 1453 C C . VAL A 1 181 ? 8.696 -11.511 -1.588 1.00 92.12 181 VAL A C 1
ATOM 1455 O O . VAL A 1 181 ? 9.641 -10.715 -1.475 1.00 92.12 181 VAL A O 1
ATOM 1458 N N . VAL A 1 182 ? 8.890 -12.763 -2.004 1.00 92.38 182 VAL A N 1
ATOM 1459 C CA . VAL A 1 182 ? 10.187 -13.365 -2.356 1.00 92.38 182 VAL A CA 1
ATOM 1460 C C . VAL A 1 182 ? 10.356 -13.534 -3.862 1.00 92.38 182 VAL A C 1
ATOM 1462 O O . VAL A 1 182 ? 9.374 -13.632 -4.589 1.00 92.38 182 VAL A O 1
ATOM 1465 N N . ALA A 1 183 ? 11.599 -13.504 -4.348 1.00 88.12 183 ALA A N 1
ATOM 1466 C CA . ALA A 1 183 ? 11.890 -13.898 -5.725 1.00 88.12 183 ALA A CA 1
ATOM 1467 C C . ALA A 1 183 ? 11.829 -15.427 -5.823 1.00 88.12 183 ALA A C 1
ATOM 1469 O O . ALA A 1 183 ? 12.199 -16.101 -4.860 1.00 88.12 183 ALA A O 1
ATOM 1470 N N . ASN A 1 184 ? 11.363 -15.924 -6.968 1.00 81.06 184 ASN A N 1
ATOM 1471 C CA . ASN A 1 184 ? 11.461 -17.343 -7.316 1.00 81.06 184 ASN A CA 1
ATOM 1472 C C . ASN A 1 184 ? 12.882 -17.715 -7.737 1.00 81.06 184 ASN A C 1
ATOM 1474 O O . ASN A 1 184 ? 13.556 -16.835 -8.326 1.00 81.06 184 ASN A O 1
#